Protein AF-A0A938AG89-F1 (afdb_monomer)

Structure (mmCIF, N/CA/C/O backbone):
data_AF-A0A938AG89-F1
#
_entry.id   AF-A0A938AG89-F1
#
loop_
_atom_site.group_PDB
_atom_site.id
_atom_site.type_symbol
_atom_site.label_atom_id
_atom_site.label_alt_id
_atom_site.label_comp_id
_atom_site.label_asym_id
_atom_site.label_entity_id
_atom_site.label_seq_id
_atom_site.pdbx_PDB_ins_code
_atom_site.Cartn_x
_atom_site.Cartn_y
_atom_site.Cartn_z
_atom_site.occupancy
_atom_site.B_iso_or_equiv
_atom_site.auth_seq_id
_atom_site.auth_comp_id
_atom_site.auth_asym_id
_atom_site.auth_atom_id
_atom_site.pdbx_PDB_model_num
ATOM 1 N N . MET A 1 1 ? -30.708 -5.423 30.128 1.00 74.50 1 MET A N 1
ATOM 2 C CA . MET A 1 1 ? -29.293 -5.026 30.127 1.00 74.50 1 MET A CA 1
ATOM 3 C C . MET A 1 1 ? -29.158 -3.795 30.991 1.00 74.50 1 MET A C 1
ATOM 5 O O . MET A 1 1 ? -29.985 -2.899 30.859 1.00 74.50 1 MET A O 1
ATOM 9 N N . ASP A 1 2 ? -28.184 -3.809 31.889 1.00 85.06 2 ASP A N 1
ATOM 10 C CA . ASP A 1 2 ? -27.826 -2.680 32.756 1.00 85.06 2 ASP A CA 1
ATOM 11 C C . ASP A 1 2 ? -26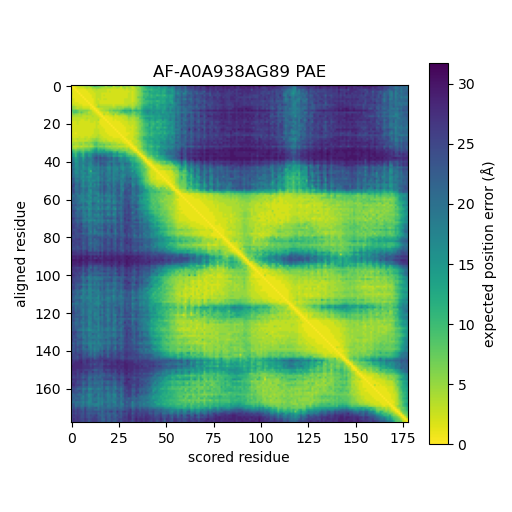.798 -1.754 32.064 1.00 85.06 2 ASP A C 1
ATOM 13 O O . ASP A 1 2 ? -26.109 -2.177 31.134 1.00 85.06 2 ASP A O 1
ATOM 17 N N . CYS A 1 3 ? -26.659 -0.503 32.511 1.00 82.44 3 CYS A N 1
ATOM 18 C CA . CYS A 1 3 ? -25.687 0.460 31.991 1.00 82.44 3 CYS A CA 1
ATOM 19 C C . CYS A 1 3 ? -24.249 -0.065 32.087 1.00 82.44 3 CYS A C 1
ATOM 21 O O . CYS A 1 3 ? -23.488 0.070 31.126 1.00 82.44 3 CYS A O 1
ATOM 23 N N . VAL A 1 4 ? -23.889 -0.725 33.195 1.00 81.19 4 VAL A N 1
ATOM 24 C CA . VAL A 1 4 ? -22.559 -1.333 33.376 1.00 81.19 4 VAL A CA 1
ATOM 25 C C . VAL A 1 4 ? -22.332 -2.449 32.355 1.00 81.19 4 VAL A C 1
ATOM 27 O O . VAL A 1 4 ? -21.288 -2.512 31.706 1.00 81.19 4 VAL A O 1
ATOM 30 N N . GLU A 1 5 ? -23.335 -3.300 32.149 1.00 82.12 5 GLU A N 1
ATOM 31 C CA . GLU A 1 5 ? -23.297 -4.401 31.186 1.00 82.12 5 GLU A CA 1
ATOM 32 C C . GLU A 1 5 ? -23.221 -3.893 29.735 1.00 82.12 5 GLU A C 1
ATOM 34 O O . GLU A 1 5 ? -22.426 -4.400 28.938 1.00 82.12 5 GLU A O 1
ATOM 39 N N . ALA A 1 6 ? -23.981 -2.849 29.395 1.00 80.25 6 ALA A N 1
ATOM 40 C CA . ALA A 1 6 ? -23.963 -2.210 28.083 1.00 80.25 6 ALA A CA 1
ATOM 41 C C . ALA A 1 6 ? -22.592 -1.593 27.782 1.00 80.25 6 ALA A C 1
ATOM 43 O O . ALA A 1 6 ? -21.998 -1.853 26.733 1.00 80.25 6 ALA A O 1
ATOM 44 N N . GLN A 1 7 ? -22.044 -0.825 28.724 1.00 77.56 7 GLN A N 1
ATOM 45 C CA . GLN A 1 7 ? -20.723 -0.217 28.588 1.00 77.56 7 GLN A CA 1
ATOM 46 C C . GLN A 1 7 ? -19.632 -1.286 28.483 1.00 77.56 7 GLN A C 1
ATOM 48 O O . GLN A 1 7 ? -18.816 -1.247 27.560 1.00 77.56 7 GLN A O 1
ATOM 53 N N . HIS A 1 8 ? -19.655 -2.299 29.350 1.00 80.00 8 HIS A N 1
ATOM 54 C CA . HIS A 1 8 ? -18.704 -3.405 29.293 1.00 80.00 8 HIS A CA 1
ATOM 55 C C . HIS A 1 8 ? -18.785 -4.152 27.953 1.00 80.00 8 HIS A C 1
ATOM 57 O O . HIS A 1 8 ? -17.759 -4.500 27.375 1.00 80.00 8 HIS A O 1
ATOM 63 N N . THR A 1 9 ? -19.983 -4.324 27.393 1.00 82.31 9 THR A N 1
ATOM 64 C CA . THR A 1 9 ? -20.201 -4.963 26.085 1.00 82.31 9 THR A CA 1
ATOM 65 C C . THR A 1 9 ? -19.679 -4.120 24.916 1.00 82.31 9 THR A C 1
ATOM 67 O O . THR A 1 9 ? -19.093 -4.661 23.973 1.00 82.31 9 THR A O 1
ATOM 70 N N . LEU A 1 10 ? -19.821 -2.792 24.967 1.00 76.19 10 LEU A N 1
ATOM 71 C CA . LEU A 1 10 ? -19.231 -1.890 23.969 1.00 76.19 10 LEU A CA 1
ATOM 72 C C . LEU A 1 10 ? -17.701 -1.941 23.994 1.00 76.19 10 LEU A C 1
ATOM 74 O O . LEU A 1 10 ? -17.057 -1.913 22.939 1.00 76.19 10 LEU A O 1
ATOM 78 N N . LEU A 1 11 ? -17.133 -2.055 25.193 1.00 71.31 11 LEU A N 1
ATOM 79 C CA . LEU A 1 11 ? -15.694 -2.079 25.434 1.00 71.31 11 LEU A CA 1
ATOM 80 C C . LEU A 1 11 ? -15.069 -3.467 25.248 1.00 71.31 11 LEU A C 1
ATOM 82 O O . LEU A 1 11 ? -13.874 -3.570 24.956 1.00 71.31 11 LEU A O 1
ATOM 86 N N . ALA A 1 12 ? -15.862 -4.532 25.360 1.00 76.69 12 ALA A N 1
ATOM 87 C CA . ALA A 1 12 ? -15.388 -5.898 25.244 1.00 76.69 12 ALA A CA 1
ATOM 88 C C . ALA A 1 12 ? -14.807 -6.162 23.841 1.00 76.69 12 ALA A C 1
ATOM 90 O O . ALA A 1 12 ? -15.445 -5.866 22.820 1.00 76.69 12 ALA A O 1
ATOM 91 N N . PRO A 1 13 ? -13.601 -6.753 23.748 1.00 54.69 13 PRO A N 1
ATOM 92 C CA . PRO A 1 13 ? -12.940 -7.000 22.470 1.00 54.69 13 PRO A CA 1
ATOM 93 C C . PRO A 1 13 ? -13.661 -8.048 21.608 1.00 54.69 13 PRO A C 1
ATOM 95 O O . PRO A 1 13 ? -13.532 -7.998 20.386 1.00 54.69 13 PRO A O 1
ATOM 98 N N . LEU A 1 14 ? -14.434 -8.948 22.227 1.00 69.25 14 LEU A N 1
ATOM 99 C CA . LEU A 1 14 ? -15.073 -10.105 21.585 1.00 69.25 14 LEU A CA 1
ATOM 100 C C . LEU A 1 14 ? -16.610 -10.099 21.671 1.00 69.25 14 LEU A C 1
ATOM 102 O O . LEU A 1 14 ? -17.233 -11.141 21.486 1.00 69.25 14 LEU A O 1
ATOM 106 N N . ALA A 1 15 ? -17.243 -8.953 21.934 1.00 71.81 15 ALA A N 1
ATOM 107 C CA . ALA A 1 15 ? -18.702 -8.882 21.892 1.00 71.81 15 ALA A CA 1
ATOM 108 C C . ALA A 1 15 ? -19.230 -9.156 20.471 1.00 71.81 15 ALA A C 1
ATOM 110 O O . ALA A 1 15 ? -18.690 -8.634 19.487 1.00 71.81 15 ALA A O 1
ATOM 111 N N . SER A 1 16 ? -20.294 -9.961 20.373 1.00 78.19 16 SER A N 1
ATOM 112 C CA . SER A 1 16 ? -21.011 -10.191 19.116 1.00 78.19 16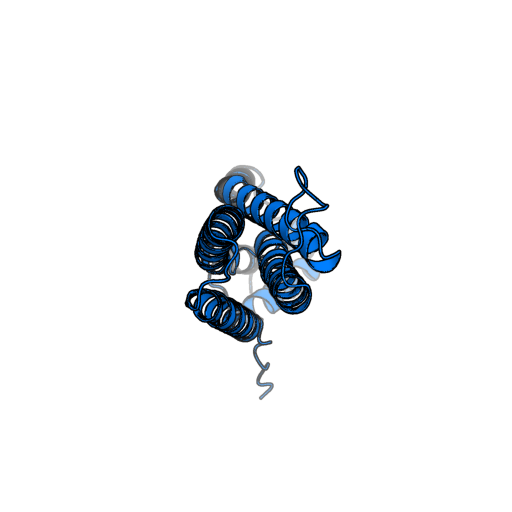 SER A CA 1
ATOM 113 C C . SER A 1 16 ? -21.560 -8.870 18.557 1.00 78.19 16 SER A C 1
ATOM 115 O O . SER A 1 16 ? -21.768 -7.903 19.297 1.00 78.19 16 SER A O 1
ATOM 117 N N . SER A 1 17 ? -21.771 -8.804 17.237 1.00 76.25 17 SER A N 1
ATOM 118 C CA . SER A 1 17 ? -22.341 -7.614 16.584 1.00 76.25 17 SER A CA 1
ATOM 119 C C . SER A 1 17 ? -23.665 -7.206 17.215 1.00 76.25 17 SER A C 1
ATOM 121 O O . SER A 1 17 ? -23.882 -6.027 17.473 1.00 76.25 17 SER A O 1
ATOM 123 N N . ASP A 1 18 ? -24.496 -8.193 17.522 1.00 80.44 18 ASP A N 1
ATOM 124 C CA . ASP A 1 18 ? -25.870 -7.988 17.965 1.00 80.44 18 ASP A CA 1
ATOM 125 C C . ASP A 1 18 ? -25.884 -7.447 19.397 1.00 80.44 18 ASP A C 1
ATOM 127 O O . ASP A 1 18 ? -26.567 -6.466 19.687 1.00 80.44 18 ASP A O 1
ATOM 131 N N . ASN A 1 19 ? -24.993 -7.963 20.252 1.00 78.81 19 ASN A N 1
ATOM 132 C CA . ASN A 1 19 ? -24.801 -7.444 21.605 1.00 78.81 19 ASN A CA 1
ATOM 133 C C . ASN A 1 19 ? -24.248 -6.013 21.587 1.00 78.81 19 ASN A C 1
ATOM 135 O O . ASN A 1 19 ? -24.597 -5.205 22.442 1.00 78.81 19 ASN A O 1
ATOM 139 N N . ARG A 1 20 ? -23.418 -5.658 20.597 1.00 80.19 20 ARG A N 1
ATOM 140 C CA . ARG A 1 20 ? -22.926 -4.281 20.434 1.00 80.19 20 ARG A CA 1
ATOM 141 C C . ARG A 1 20 ? -23.996 -3.314 19.948 1.00 80.19 20 ARG A C 1
ATOM 143 O O . ARG A 1 20 ? -23.986 -2.164 20.379 1.00 80.19 20 ARG A O 1
ATOM 150 N N . VAL A 1 21 ? -24.879 -3.746 19.051 1.00 81.62 21 VAL A N 1
ATOM 151 C CA . VAL A 1 21 ? -26.004 -2.924 18.581 1.00 81.62 21 VAL A CA 1
ATOM 152 C C . VAL A 1 21 ? -26.967 -2.671 19.734 1.00 81.62 21 VAL A C 1
ATOM 154 O O . VAL A 1 21 ? -27.227 -1.510 20.040 1.00 81.62 21 VAL A O 1
ATOM 157 N N . ALA A 1 22 ? -27.366 -3.726 20.449 1.00 82.69 22 ALA A N 1
ATOM 158 C CA . ALA A 1 22 ? -28.211 -3.610 21.634 1.00 82.69 22 ALA A CA 1
ATOM 159 C C . ALA A 1 22 ? -27.575 -2.695 22.696 1.00 82.69 22 ALA A C 1
ATOM 161 O O . ALA A 1 22 ? -28.241 -1.820 23.249 1.00 82.69 22 ALA A O 1
ATOM 162 N N . ALA A 1 23 ? -26.265 -2.834 22.941 1.00 82.81 23 ALA A N 1
ATOM 163 C CA . ALA A 1 23 ? -25.530 -1.986 23.877 1.00 82.81 23 ALA A CA 1
ATOM 164 C C . ALA A 1 23 ? -25.487 -0.508 23.465 1.00 82.81 23 ALA A C 1
ATOM 166 O O . ALA A 1 23 ? -25.651 0.363 24.319 1.00 82.81 23 ALA A O 1
ATOM 167 N N . ARG A 1 24 ? -25.320 -0.203 22.170 1.00 80.94 24 ARG A N 1
ATOM 168 C CA . ARG A 1 24 ? -25.391 1.180 21.666 1.00 80.94 24 ARG A CA 1
ATOM 169 C C . ARG A 1 24 ? -26.785 1.765 21.828 1.00 80.94 24 ARG A C 1
ATOM 171 O O . ARG A 1 24 ? -26.913 2.894 22.285 1.00 80.94 24 ARG A O 1
ATOM 178 N N . GLU A 1 25 ? -27.803 1.005 21.451 1.00 85.31 25 GLU A N 1
ATOM 179 C CA . GLU A 1 25 ? -29.197 1.434 21.514 1.00 85.31 25 GLU A CA 1
ATOM 180 C C . GLU A 1 25 ? -29.615 1.751 22.952 1.00 85.31 25 GLU A C 1
ATOM 182 O O . GLU A 1 25 ? -30.151 2.822 23.233 1.00 85.31 25 GLU A O 1
ATOM 187 N N . HIS A 1 26 ? -29.249 0.882 23.894 1.00 83.94 26 HIS A N 1
ATOM 188 C CA . HIS A 1 26 ? -29.504 1.110 25.309 1.00 83.94 26 HIS A CA 1
ATOM 189 C C . HIS A 1 26 ? -28.812 2.373 25.836 1.00 83.94 26 HIS A C 1
ATOM 191 O O . HIS A 1 26 ? -29.476 3.205 26.444 1.00 83.94 26 HIS A O 1
ATOM 197 N N . VAL A 1 27 ? -27.516 2.563 25.555 1.00 81.44 27 VAL A N 1
ATOM 198 C CA . VAL A 1 27 ? -26.767 3.756 25.995 1.00 81.44 27 VAL A CA 1
ATOM 199 C C . VAL A 1 27 ? -27.354 5.051 25.422 1.00 81.44 27 VAL A C 1
ATOM 201 O O . VAL A 1 27 ? -27.358 6.066 26.110 1.00 81.44 27 VAL A O 1
ATOM 204 N N . LEU A 1 28 ? -27.876 5.026 24.193 1.00 79.12 28 LEU A N 1
ATOM 205 C CA . LEU A 1 28 ? -28.515 6.190 23.566 1.00 79.12 28 LEU A CA 1
ATOM 206 C C . LEU A 1 28 ? -29.920 6.473 24.120 1.00 79.12 28 LEU A C 1
ATOM 208 O O . LEU A 1 28 ? -30.341 7.626 24.158 1.00 79.12 28 LEU A O 1
ATOM 212 N N . SER A 1 29 ? -30.640 5.431 24.537 1.00 80.25 29 SER A N 1
ATOM 213 C CA . SER A 1 29 ? -32.010 5.526 25.061 1.00 80.25 29 SER A CA 1
ATOM 214 C C . SER A 1 29 ? -32.093 5.797 26.570 1.00 80.25 29 SER A C 1
ATOM 216 O O . SER A 1 29 ? -33.098 6.323 27.047 1.00 80.25 29 SER A O 1
ATOM 218 N N . CYS A 1 30 ? -31.059 5.440 27.336 1.00 81.69 30 CYS A N 1
ATOM 219 C CA . CYS A 1 30 ? -31.080 5.477 28.793 1.00 81.69 30 CYS A CA 1
ATOM 220 C C . CYS A 1 30 ? -30.372 6.726 29.334 1.00 81.69 30 CYS A C 1
ATOM 222 O O . CYS A 1 30 ? -29.144 6.817 29.337 1.00 81.69 30 CYS A O 1
ATOM 224 N N . ALA A 1 31 ? -31.153 7.666 29.873 1.00 74.06 31 ALA A N 1
ATOM 225 C CA . ALA A 1 31 ? -30.646 8.908 30.461 1.00 74.06 31 ALA A CA 1
ATOM 226 C C . ALA A 1 31 ? -29.745 8.695 31.694 1.00 74.06 31 ALA A C 1
ATOM 228 O O . ALA A 1 31 ? -28.950 9.567 32.023 1.00 74.06 31 ALA A O 1
ATOM 229 N N . LEU A 1 32 ? -29.846 7.542 32.365 1.00 76.56 32 LEU A N 1
ATOM 230 C CA . LEU A 1 32 ? -29.040 7.216 33.546 1.00 76.56 32 LEU A CA 1
ATOM 231 C C . LEU A 1 32 ? -27.646 6.685 33.189 1.00 76.56 32 LEU A C 1
ATOM 233 O O . LEU A 1 32 ? -26.718 6.817 33.987 1.00 76.56 32 LEU A O 1
ATOM 237 N N . CYS A 1 33 ? -27.468 6.131 31.985 1.00 71.88 33 CYS A N 1
ATOM 238 C CA . CYS A 1 33 ? -26.174 5.603 31.551 1.00 71.88 33 CYS A CA 1
ATOM 239 C C . CYS A 1 33 ? -25.138 6.706 31.285 1.00 71.88 33 CYS A C 1
ATOM 241 O O . CYS A 1 33 ? -23.943 6.415 31.259 1.00 71.88 33 CYS A O 1
ATOM 243 N N . SER A 1 34 ? -25.573 7.956 31.082 1.00 62.25 34 SER A N 1
ATOM 244 C CA . SER A 1 34 ? -24.681 9.118 31.003 1.00 62.25 34 SER A CA 1
ATOM 245 C C . SER A 1 34 ? -24.298 9.659 32.384 1.00 62.25 34 SER A C 1
ATOM 247 O O . SER A 1 34 ? -23.256 10.290 32.511 1.00 62.25 34 SER A O 1
ATOM 249 N N . THR A 1 35 ? -25.105 9.397 33.419 1.00 59.41 35 THR A N 1
ATOM 250 C CA . THR A 1 35 ? -24.861 9.852 34.798 1.00 59.41 35 THR A CA 1
ATOM 251 C C . THR A 1 35 ? -24.149 8.820 35.668 1.00 59.41 35 THR A C 1
ATOM 253 O O . THR A 1 35 ? -23.514 9.205 36.640 1.00 59.41 35 THR A O 1
ATOM 256 N N . SER A 1 36 ? -24.197 7.527 35.321 1.00 56.72 36 SER A N 1
ATOM 257 C CA . SER A 1 36 ? -23.458 6.455 36.014 1.00 56.72 36 SER A CA 1
ATOM 258 C C . SER A 1 36 ? -21.975 6.386 35.620 1.00 56.72 36 SER A C 1
ATOM 260 O O . SER A 1 36 ? -21.339 5.343 35.773 1.00 56.72 36 SER A O 1
ATOM 262 N N . LEU A 1 37 ? -21.432 7.461 35.042 1.00 54.00 37 LEU A N 1
ATOM 263 C CA . LEU A 1 37 ? -19.995 7.624 34.876 1.00 54.00 37 LEU A CA 1
ATOM 264 C C . LEU A 1 37 ? -19.400 7.758 36.283 1.00 54.00 37 LEU A C 1
ATOM 266 O O . LEU A 1 37 ? -19.312 8.860 36.806 1.00 54.00 37 LEU A O 1
ATOM 270 N N . ASP A 1 38 ? -19.002 6.649 36.904 1.00 52.75 38 ASP A N 1
ATOM 271 C CA . ASP A 1 38 ? -17.968 6.697 37.938 1.00 52.75 38 ASP A CA 1
ATOM 272 C C . ASP A 1 38 ? -16.693 7.197 37.243 1.00 52.75 38 ASP A C 1
ATOM 274 O O . ASP A 1 38 ? -16.048 6.477 36.473 1.00 52.75 38 ASP A O 1
ATOM 278 N N . VAL A 1 39 ? -16.431 8.496 37.410 1.00 49.91 39 VAL A N 1
ATOM 279 C CA . VAL A 1 39 ? -15.553 9.298 36.544 1.00 49.91 39 VAL A CA 1
ATOM 280 C C . VAL A 1 39 ? -14.063 8.967 36.704 1.00 49.91 39 VAL A C 1
ATOM 282 O O . VAL A 1 39 ? -13.321 9.185 35.755 1.00 49.91 39 VAL A O 1
ATOM 285 N N . ASP A 1 40 ? -13.593 8.393 37.813 1.00 51.31 40 ASP A N 1
ATOM 286 C CA . ASP A 1 40 ? -12.152 8.479 38.118 1.00 51.31 40 ASP A CA 1
ATOM 287 C C . ASP A 1 40 ? -11.272 7.309 37.625 1.00 51.31 40 ASP A C 1
ATOM 289 O O . ASP A 1 40 ? -10.263 7.547 36.972 1.00 51.31 40 ASP A O 1
ATOM 293 N N . GLU A 1 41 ? -11.620 6.034 37.836 1.00 53.91 41 GLU A N 1
ATOM 294 C CA . GLU A 1 41 ? -10.680 4.931 37.505 1.00 53.91 41 GLU 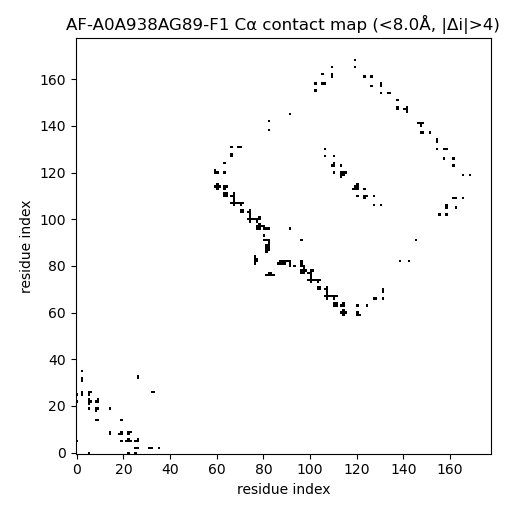A CA 1
ATOM 295 C C . GLU A 1 41 ? -10.901 4.295 36.120 1.00 53.91 41 GLU A C 1
ATOM 297 O O . GLU A 1 41 ? -9.974 3.783 35.472 1.00 53.91 41 GLU A O 1
ATOM 302 N N . ASN A 1 42 ? -12.136 4.325 35.616 1.00 55.12 42 ASN A N 1
ATOM 303 C CA . ASN A 1 42 ? -12.485 3.642 34.371 1.00 55.12 42 ASN A CA 1
ATOM 304 C C . ASN A 1 42 ? -12.213 4.491 33.124 1.00 55.12 42 ASN A C 1
ATOM 306 O O . ASN A 1 42 ? -11.878 3.928 32.083 1.00 55.12 42 ASN A O 1
ATOM 310 N N . GLN A 1 43 ? -12.298 5.825 33.199 1.00 54.56 43 GLN A N 1
ATOM 311 C CA . GLN A 1 43 ? -11.973 6.685 32.055 1.00 54.56 43 GLN A CA 1
ATOM 312 C C . GLN A 1 43 ? -10.470 6.750 31.787 1.00 54.56 43 GLN A C 1
ATOM 314 O O . GLN A 1 43 ? -10.069 6.618 30.632 1.00 54.56 43 GLN A O 1
ATOM 319 N N . GLU A 1 44 ? -9.631 6.885 32.815 1.00 54.00 44 GLU A N 1
ATOM 320 C CA . GLU A 1 44 ? -8.177 6.946 32.629 1.00 54.00 44 GLU A CA 1
ATOM 321 C C . GLU A 1 44 ? -7.632 5.612 32.098 1.00 54.00 44 GLU A C 1
ATOM 323 O O . GLU A 1 44 ? -6.898 5.572 31.107 1.00 54.00 44 GLU A O 1
ATOM 328 N N . SER A 1 45 ? -8.084 4.489 32.664 1.00 59.62 45 SER A N 1
ATOM 329 C CA . SER A 1 45 ? -7.717 3.160 32.166 1.00 59.62 45 SER A CA 1
ATOM 330 C C . SER A 1 45 ? -8.253 2.886 30.753 1.00 59.62 45 SER A C 1
ATOM 332 O O . SER A 1 45 ? -7.576 2.228 29.954 1.00 59.62 45 SER A O 1
ATOM 334 N N . LEU A 1 46 ? -9.424 3.422 30.393 1.00 58.97 46 LEU A N 1
ATOM 335 C CA . LEU A 1 46 ? -9.973 3.361 29.039 1.00 58.97 46 LEU A CA 1
ATOM 336 C C . LEU A 1 46 ? -9.155 4.200 28.051 1.00 58.97 46 LEU A C 1
ATOM 338 O O . LEU A 1 46 ? -8.806 3.697 26.981 1.00 58.97 46 LEU A O 1
ATOM 342 N N . ILE A 1 47 ? -8.829 5.444 28.400 1.00 65.88 47 ILE A N 1
ATOM 343 C CA . ILE A 1 47 ? -8.021 6.351 27.579 1.00 65.88 47 ILE A CA 1
ATOM 344 C C . ILE A 1 47 ? -6.639 5.744 27.361 1.00 65.88 47 ILE A C 1
ATOM 346 O O . ILE A 1 47 ? -6.207 5.641 26.217 1.00 65.88 47 ILE A O 1
ATOM 350 N N . LEU A 1 48 ? -6.001 5.216 28.407 1.00 62.34 48 LEU A N 1
ATOM 351 C CA . LEU A 1 48 ? -4.711 4.537 28.304 1.00 62.34 48 LEU A CA 1
ATOM 352 C C . LEU A 1 48 ? -4.789 3.264 27.454 1.00 62.34 48 LEU A C 1
ATOM 354 O O . LEU A 1 48 ? -3.875 2.988 26.678 1.00 62.34 48 LEU A O 1
ATOM 358 N N . ARG A 1 49 ? -5.874 2.482 27.538 1.00 62.09 49 ARG A N 1
ATOM 359 C CA . ARG A 1 49 ? -6.080 1.304 26.671 1.00 62.09 49 ARG A CA 1
ATOM 360 C C . ARG A 1 49 ? -6.322 1.701 25.218 1.00 62.09 49 ARG A C 1
ATOM 362 O O . ARG A 1 49 ? -5.813 1.021 24.328 1.00 62.09 49 ARG A O 1
ATOM 369 N N . LEU A 1 50 ? -7.063 2.779 24.964 1.00 60.50 50 LEU A N 1
ATOM 370 C CA . LEU A 1 50 ? -7.312 3.321 23.627 1.00 60.50 50 LEU A CA 1
ATOM 371 C C . LEU A 1 50 ? -6.045 3.944 23.028 1.00 60.50 50 LEU A C 1
ATOM 373 O O . LEU A 1 50 ? -5.729 3.6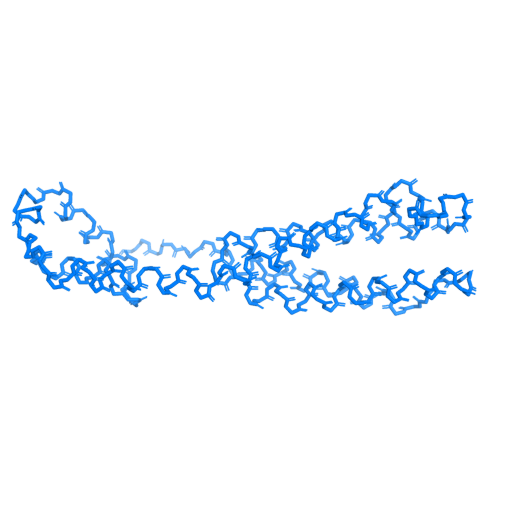41 21.878 1.00 60.50 50 LEU A O 1
ATOM 377 N N . GLN A 1 51 ? -5.284 4.721 23.801 1.00 59.97 51 GLN A N 1
ATOM 378 C CA . GLN A 1 51 ? -3.973 5.255 23.424 1.00 59.97 51 GLN A CA 1
ATOM 379 C C . GLN A 1 51 ? -3.001 4.122 23.136 1.00 59.97 51 GLN A C 1
ATOM 381 O O . GLN A 1 51 ? -2.518 4.022 22.020 1.00 59.97 51 GLN A O 1
ATOM 386 N N . ARG A 1 52 ? -2.821 3.163 24.050 1.00 61.44 52 ARG A N 1
ATOM 387 C CA . ARG A 1 52 ? -1.914 2.022 23.839 1.00 61.44 52 ARG A CA 1
ATOM 388 C C . ARG A 1 52 ? -2.336 1.159 22.645 1.00 61.44 52 ARG A C 1
ATOM 390 O O . ARG A 1 52 ? -1.484 0.661 21.910 1.00 61.44 52 ARG A O 1
ATOM 397 N N . ARG A 1 53 ? -3.647 1.028 22.383 1.00 63.12 53 ARG A N 1
ATOM 398 C CA . ARG A 1 53 ? -4.147 0.436 21.133 1.00 63.12 53 ARG A CA 1
ATOM 399 C C . ARG A 1 53 ? -3.669 1.240 19.933 1.00 63.12 53 ARG A C 1
ATOM 401 O O . ARG A 1 53 ? -3.274 0.625 18.945 1.00 63.12 53 ARG A O 1
ATOM 408 N N . THR A 1 54 ? -3.832 2.558 19.958 1.00 59.72 54 THR A N 1
ATOM 409 C CA . THR A 1 54 ? -3.597 3.494 18.844 1.00 59.72 54 THR A CA 1
ATOM 410 C C . THR A 1 54 ? -2.111 3.659 18.545 1.00 59.72 54 THR A C 1
ATOM 412 O O . THR A 1 54 ? -1.710 3.481 17.395 1.00 59.72 54 THR A O 1
ATOM 415 N N . ASP A 1 55 ? -1.299 3.835 19.580 1.00 59.84 55 ASP A N 1
ATOM 416 C CA . ASP A 1 55 ? 0.148 4.026 19.515 1.00 59.84 55 ASP A CA 1
ATOM 417 C C . ASP A 1 55 ? 0.868 2.768 19.031 1.00 59.84 55 ASP A C 1
ATOM 419 O O . ASP A 1 55 ? 1.743 2.849 18.171 1.00 59.84 55 ASP A O 1
ATOM 423 N N . GLY A 1 56 ? 0.425 1.582 19.471 1.00 64.38 56 GLY A N 1
ATOM 424 C CA . GLY A 1 56 ? 1.013 0.301 19.057 1.00 64.38 56 GLY A CA 1
ATOM 425 C C . GLY A 1 56 ? 0.887 -0.011 17.560 1.00 64.38 56 GLY A C 1
ATOM 426 O O . GLY A 1 56 ? 1.403 -1.023 17.095 1.00 64.38 56 GLY A O 1
ATOM 427 N N . GLN A 1 57 ? 0.185 0.823 16.791 1.00 71.69 57 GLN A N 1
ATOM 428 C CA . GLN A 1 57 ? -0.032 0.623 15.360 1.00 71.69 57 GLN A CA 1
ATOM 429 C C . GLN A 1 57 ? 0.276 1.842 14.506 1.00 71.69 57 GLN A C 1
ATOM 431 O O . GLN A 1 57 ? 0.157 1.761 13.283 1.00 71.69 57 GLN A O 1
ATOM 436 N N . LEU A 1 58 ? 0.673 2.957 15.119 1.00 80.69 58 LEU A N 1
ATOM 437 C CA . LEU A 1 58 ? 1.059 4.150 14.381 1.00 80.69 58 LEU A CA 1
ATOM 438 C C . LEU A 1 58 ? 2.221 3.833 13.434 1.00 80.69 58 LEU A C 1
ATOM 440 O O . LEU A 1 58 ? 2.150 4.164 12.255 1.00 80.69 58 LEU A O 1
ATOM 444 N N . LEU A 1 59 ? 3.227 3.103 13.930 1.00 83.19 59 LEU A N 1
ATOM 445 C CA . LEU A 1 59 ? 4.367 2.650 13.133 1.00 83.19 59 LEU A CA 1
ATOM 446 C C . LEU A 1 59 ? 3.926 1.774 11.961 1.00 83.19 59 LEU A C 1
ATOM 448 O O . LEU A 1 59 ? 4.269 2.072 10.827 1.00 83.19 59 LEU A O 1
ATOM 452 N N . LEU A 1 60 ? 3.100 0.754 12.208 1.00 82.69 60 LEU A N 1
ATOM 453 C CA . LEU A 1 60 ? 2.599 -0.134 11.155 1.00 82.69 60 LEU A CA 1
ATOM 454 C C . LEU A 1 60 ? 1.843 0.638 10.064 1.00 82.69 60 LEU A C 1
ATOM 456 O O . LEU A 1 60 ? 2.050 0.409 8.874 1.00 82.69 60 LEU A O 1
ATOM 460 N N . ARG A 1 61 ? 0.982 1.576 10.466 1.00 84.56 61 ARG A N 1
ATOM 461 C CA . ARG A 1 61 ? 0.233 2.436 9.543 1.00 84.56 61 ARG A CA 1
ATOM 462 C C . ARG A 1 61 ? 1.154 3.354 8.754 1.00 84.56 61 ARG A C 1
ATOM 464 O O . ARG A 1 61 ? 0.989 3.468 7.544 1.00 84.56 61 ARG A O 1
ATOM 471 N N . ALA A 1 62 ? 2.126 3.970 9.420 1.00 86.25 62 ALA A N 1
ATOM 472 C CA . ALA A 1 62 ? 3.125 4.808 8.775 1.00 86.25 62 ALA A CA 1
ATOM 473 C C . ALA A 1 62 ? 3.941 4.002 7.755 1.00 86.25 62 ALA A C 1
ATOM 475 O O . ALA A 1 62 ? 4.090 4.441 6.620 1.00 86.25 62 ALA A O 1
ATOM 476 N N . THR A 1 63 ? 4.385 2.792 8.104 1.00 86.75 63 THR A N 1
ATOM 477 C CA . THR A 1 63 ? 5.108 1.896 7.191 1.00 86.75 63 THR A CA 1
ATOM 478 C C . THR A 1 63 ? 4.266 1.517 5.976 1.00 86.75 63 THR A C 1
ATOM 480 O O . THR A 1 63 ? 4.762 1.577 4.856 1.00 86.75 63 THR A O 1
ATOM 483 N N . LEU A 1 64 ? 2.988 1.176 6.159 1.00 86.44 64 LEU A N 1
ATOM 484 C CA . LEU A 1 64 ? 2.086 0.871 5.044 1.00 86.44 64 LEU A CA 1
ATOM 485 C C . LEU A 1 64 ? 1.845 2.081 4.139 1.00 86.44 64 LEU A C 1
ATOM 4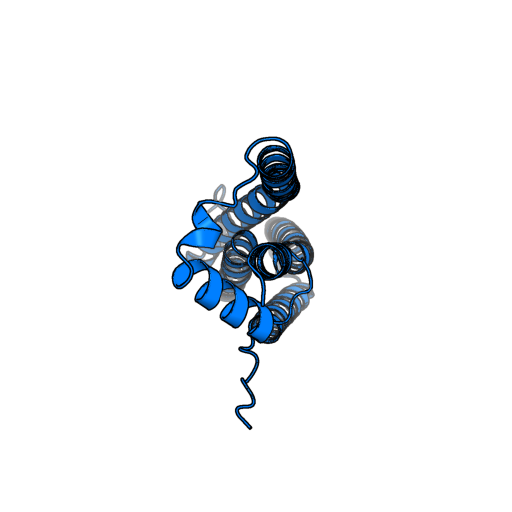87 O O . LEU A 1 64 ? 1.828 1.932 2.922 1.00 86.44 64 LEU A O 1
ATOM 491 N N . MET A 1 65 ? 1.705 3.279 4.709 1.00 86.69 65 MET A N 1
ATOM 492 C CA . MET A 1 65 ? 1.573 4.508 3.921 1.00 86.69 65 MET A CA 1
ATOM 493 C C . MET A 1 65 ? 2.853 4.823 3.144 1.00 86.69 65 MET A C 1
ATOM 495 O O . MET A 1 65 ? 2.778 5.190 1.976 1.00 86.69 65 MET A O 1
ATOM 499 N N . LEU A 1 66 ? 4.027 4.622 3.748 1.00 89.44 66 LEU A N 1
ATOM 500 C CA . LEU A 1 66 ? 5.310 4.756 3.056 1.00 89.44 66 LEU A CA 1
ATOM 501 C C . LEU A 1 66 ? 5.444 3.739 1.916 1.00 89.44 66 LEU A C 1
ATOM 503 O O . LEU A 1 66 ? 5.865 4.107 0.822 1.00 89.44 66 LEU A O 1
ATOM 507 N N . LEU A 1 67 ? 5.030 2.488 2.136 1.00 87.31 67 LEU A N 1
ATOM 508 C CA . LEU A 1 67 ? 4.984 1.468 1.085 1.00 87.31 67 LEU A CA 1
ATOM 509 C C . LEU A 1 67 ? 4.023 1.854 -0.037 1.00 87.31 67 LEU A C 1
ATOM 511 O O . LEU A 1 67 ? 4.366 1.702 -1.206 1.00 87.31 67 LEU A O 1
ATOM 515 N N . ALA A 1 68 ? 2.850 2.395 0.295 1.00 85.25 68 ALA A N 1
ATOM 516 C CA . ALA A 1 68 ? 1.907 2.878 -0.705 1.00 85.25 68 ALA A CA 1
ATOM 517 C C . ALA A 1 68 ? 2.532 3.980 -1.571 1.00 85.25 68 ALA A C 1
ATOM 519 O O . ALA A 1 68 ? 2.462 3.905 -2.795 1.00 85.25 68 ALA A O 1
ATOM 520 N N . VAL A 1 69 ? 3.209 4.954 -0.956 1.00 89.75 69 VAL A N 1
ATOM 521 C CA . VAL A 1 69 ? 3.928 6.018 -1.675 1.00 89.75 69 VAL A CA 1
ATOM 522 C C . VAL A 1 69 ? 5.036 5.447 -2.561 1.00 89.75 69 VAL A C 1
ATOM 524 O O . VAL A 1 69 ? 5.151 5.844 -3.719 1.00 89.75 69 VAL A O 1
ATOM 527 N N . ALA A 1 70 ? 5.822 4.493 -2.056 1.00 85.56 70 ALA A N 1
ATOM 528 C CA . ALA A 1 70 ? 6.879 3.847 -2.830 1.00 85.56 70 ALA A CA 1
ATOM 529 C C . ALA A 1 70 ? 6.315 3.131 -4.066 1.00 85.56 70 ALA A C 1
ATOM 531 O O . ALA A 1 70 ? 6.806 3.328 -5.176 1.00 85.56 70 ALA A O 1
ATOM 532 N N . HIS A 1 71 ? 5.234 2.370 -3.897 1.00 85.44 71 HIS A N 1
ATOM 533 C CA . HIS A 1 71 ? 4.566 1.693 -5.001 1.00 85.44 71 HIS A CA 1
ATOM 534 C C . HIS A 1 71 ? 3.937 2.664 -6.009 1.00 85.44 71 HIS A C 1
ATOM 536 O O . HIS A 1 71 ? 4.033 2.423 -7.207 1.00 85.44 71 HIS A O 1
ATOM 542 N N . VAL A 1 72 ? 3.341 3.780 -5.571 1.00 85.81 72 VAL A N 1
ATOM 543 C CA . VAL A 1 72 ? 2.848 4.819 -6.497 1.00 85.81 72 VAL A CA 1
ATOM 544 C C . VAL A 1 72 ? 4.001 5.428 -7.287 1.00 85.81 72 VAL A C 1
ATOM 546 O O . VAL A 1 72 ? 3.893 5.578 -8.499 1.00 85.81 72 VAL A O 1
ATOM 549 N N . SER A 1 73 ? 5.115 5.743 -6.627 1.00 84.94 73 SER A N 1
ATOM 550 C CA . SER A 1 73 ? 6.297 6.297 -7.291 1.00 84.94 73 SER A CA 1
ATOM 551 C C . SER A 1 73 ? 6.827 5.363 -8.383 1.00 84.94 73 SER A C 1
ATOM 553 O O . SER A 1 73 ? 7.080 5.814 -9.499 1.00 84.94 73 SER A O 1
ATOM 555 N N . LEU A 1 74 ? 6.914 4.058 -8.095 1.00 78.88 74 LEU A N 1
ATOM 556 C CA . LEU A 1 74 ? 7.287 3.038 -9.081 1.00 78.88 74 LEU A CA 1
ATOM 557 C C . LEU A 1 74 ? 6.244 2.912 -10.198 1.00 78.88 74 LEU A C 1
ATOM 559 O O . LEU A 1 74 ? 6.594 2.805 -11.369 1.00 78.88 74 LEU A O 1
ATOM 563 N N . SER A 1 75 ? 4.962 2.967 -9.838 1.00 82.06 75 SER A N 1
ATOM 564 C CA . SER A 1 75 ? 3.851 2.861 -10.779 1.00 82.06 75 SER A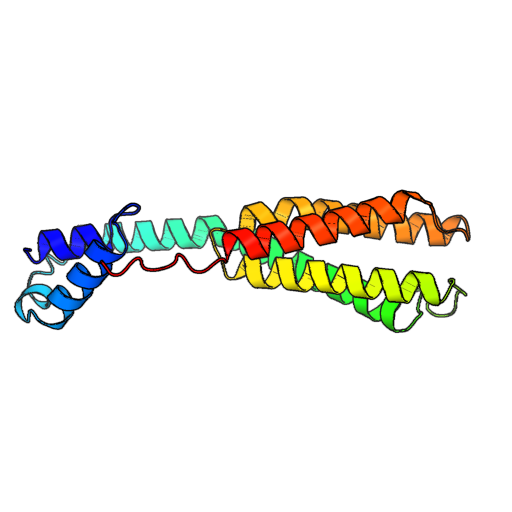 CA 1
ATOM 565 C C . SER A 1 75 ? 3.875 3.971 -11.825 1.00 82.06 75 SER A C 1
ATOM 567 O O . SER A 1 75 ? 3.782 3.691 -13.017 1.00 82.06 75 SER A O 1
ATOM 569 N N . VAL A 1 76 ? 4.038 5.224 -11.393 1.00 81.38 76 VAL A N 1
ATOM 570 C CA . VAL A 1 76 ? 3.941 6.396 -12.272 1.00 81.38 76 VAL A CA 1
ATOM 571 C C . VAL A 1 76 ? 5.003 6.366 -13.366 1.00 81.38 76 VAL A C 1
ATOM 573 O O . VAL A 1 76 ? 4.652 6.488 -14.535 1.00 81.38 76 VAL A O 1
ATOM 576 N N . GLN A 1 77 ? 6.276 6.168 -13.016 1.00 76.62 77 GLN A N 1
ATOM 577 C CA . GLN A 1 77 ? 7.351 6.116 -14.015 1.00 76.62 77 GLN A CA 1
ATOM 578 C C . GLN A 1 77 ? 7.091 5.016 -15.060 1.00 76.62 77 GLN A C 1
ATOM 580 O O . GLN A 1 77 ? 7.158 5.272 -16.260 1.00 76.62 77 GLN A O 1
ATOM 585 N N . TRP A 1 78 ? 6.669 3.826 -14.628 1.00 79.44 78 TRP A N 1
ATOM 586 C CA . TRP A 1 78 ? 6.459 2.689 -15.520 1.00 79.44 78 TRP A CA 1
ATOM 587 C C . TRP A 1 78 ? 5.193 2.812 -16.381 1.00 79.44 78 TRP A C 1
ATOM 589 O O . TRP A 1 78 ? 5.188 2.408 -17.544 1.00 79.44 78 TRP A O 1
ATOM 599 N N . LEU A 1 79 ? 4.132 3.437 -15.859 1.00 75.44 79 LEU A N 1
ATOM 600 C CA . LEU A 1 79 ? 2.942 3.795 -16.639 1.00 75.44 79 LEU A CA 1
ATOM 601 C C . LEU A 1 79 ? 3.243 4.854 -17.709 1.00 75.44 79 LEU A C 1
ATOM 603 O O . LEU A 1 79 ? 2.601 4.855 -18.756 1.00 75.44 79 LEU A O 1
ATOM 607 N N . LEU A 1 80 ? 4.222 5.728 -17.464 1.00 77.75 80 LEU A N 1
ATOM 608 C CA . LEU A 1 80 ? 4.709 6.716 -18.429 1.00 77.75 80 LEU A CA 1
ATOM 609 C C . LEU A 1 80 ? 5.750 6.142 -19.406 1.00 77.75 80 LEU A C 1
ATOM 611 O O . LEU A 1 80 ? 6.277 6.882 -20.233 1.00 77.75 80 LEU A O 1
ATOM 615 N N . GLY A 1 81 ? 6.049 4.840 -19.324 1.00 70.00 81 GLY A N 1
ATOM 616 C CA . GLY A 1 81 ? 7.053 4.181 -20.163 1.00 70.00 81 GLY A CA 1
ATOM 617 C C . GLY A 1 81 ? 8.497 4.548 -19.808 1.00 70.00 81 GLY A C 1
ATOM 618 O O . GLY A 1 81 ? 9.402 4.257 -20.581 1.00 70.00 81 GLY A O 1
ATOM 619 N N . MET A 1 82 ? 8.723 5.177 -18.653 1.00 73.69 82 MET A N 1
ATOM 620 C CA . MET A 1 82 ? 10.051 5.530 -18.157 1.00 73.69 82 MET A CA 1
ATOM 621 C C . MET A 1 82 ? 10.637 4.348 -17.386 1.00 73.69 82 MET A C 1
ATOM 623 O O . MET A 1 82 ? 9.970 3.778 -16.522 1.00 73.69 82 MET A O 1
ATOM 627 N N . ASN A 1 83 ? 11.903 4.018 -17.635 1.00 70.94 83 ASN A N 1
ATOM 628 C CA . ASN A 1 83 ? 12.589 2.957 -16.894 1.00 70.94 83 ASN A CA 1
ATOM 629 C C . ASN A 1 83 ? 12.842 3.356 -15.425 1.00 70.94 83 ASN A C 1
ATOM 631 O O . ASN A 1 83 ? 12.654 2.562 -14.502 1.00 70.94 83 ASN A O 1
ATOM 635 N N . SER A 1 84 ? 13.235 4.615 -15.201 1.00 73.12 84 SER A N 1
ATOM 636 C CA . SER A 1 84 ? 13.470 5.170 -13.866 1.00 73.12 84 SER A CA 1
ATOM 637 C C . SER A 1 84 ? 13.308 6.695 -13.817 1.00 73.12 84 SER A C 1
ATOM 639 O O . SER A 1 84 ? 13.337 7.366 -14.850 1.00 73.12 84 SER A O 1
ATOM 641 N N . TRP A 1 85 ? 13.213 7.264 -12.610 1.00 78.81 85 TRP A N 1
ATOM 642 C CA . TRP A 1 85 ? 13.218 8.719 -12.392 1.00 78.81 85 TRP A CA 1
ATOM 643 C C . TRP A 1 85 ? 14.538 9.413 -12.761 1.00 78.81 85 TRP A C 1
ATOM 645 O O . TRP A 1 85 ? 14.533 10.608 -13.046 1.00 78.81 85 TRP A O 1
ATOM 655 N N . TRP A 1 86 ? 15.664 8.697 -12.717 1.00 77.62 86 TRP A N 1
ATOM 656 C CA . TRP A 1 86 ? 17.008 9.251 -12.941 1.00 77.62 86 TRP A CA 1
ATOM 657 C C . TRP A 1 86 ? 17.540 9.013 -14.358 1.00 77.62 86 TRP A C 1
ATOM 659 O O . TRP A 1 86 ? 18.431 9.736 -14.793 1.00 77.62 86 TRP A O 1
ATOM 669 N N . ASP A 1 87 ? 16.989 8.037 -15.074 1.00 73.94 87 ASP A N 1
ATOM 670 C CA . ASP A 1 87 ? 17.274 7.768 -16.483 1.00 73.94 87 ASP A CA 1
ATOM 671 C C . ASP A 1 87 ? 15.962 7.439 -17.222 1.00 73.94 87 ASP A C 1
ATOM 673 O O . ASP A 1 87 ? 15.580 6.269 -17.351 1.00 73.94 87 ASP A O 1
ATOM 677 N N . PRO A 1 88 ? 15.213 8.477 -17.636 1.00 69.94 88 PRO A N 1
ATOM 678 C CA . PRO A 1 88 ? 13.884 8.318 -18.215 1.00 69.94 88 PRO A CA 1
ATOM 679 C C . PRO A 1 88 ? 13.900 7.983 -19.710 1.00 69.94 88 PRO A C 1
ATOM 681 O O . PRO A 1 88 ? 12.872 7.586 -20.247 1.00 69.94 88 PRO A O 1
ATOM 684 N N . THR A 1 89 ? 15.039 8.163 -20.384 1.00 69.38 89 THR A N 1
ATOM 685 C CA . THR A 1 89 ? 15.191 8.016 -21.843 1.00 69.38 89 THR A CA 1
ATOM 686 C C . THR A 1 89 ? 15.678 6.641 -22.280 1.00 69.38 89 THR A C 1
ATOM 688 O O . THR A 1 89 ? 15.753 6.377 -23.477 1.00 69.38 89 THR A O 1
ATOM 691 N N . ARG A 1 90 ? 16.052 5.774 -21.336 1.00 65.38 90 ARG A N 1
ATOM 692 C CA . ARG A 1 90 ? 16.507 4.421 -21.644 1.00 65.38 90 ARG A CA 1
ATOM 693 C C . ARG A 1 90 ? 15.334 3.576 -22.137 1.00 65.38 90 ARG A C 1
ATOM 695 O O . ARG A 1 90 ? 14.381 3.368 -21.387 1.00 65.38 90 ARG A O 1
ATOM 702 N N . ASP A 1 91 ? 15.431 3.100 -23.380 1.00 57.88 91 ASP A N 1
ATOM 703 C CA . ASP A 1 91 ? 14.439 2.231 -24.017 1.00 57.88 91 ASP A CA 1
ATOM 704 C C . ASP A 1 91 ? 14.256 0.953 -23.193 1.00 57.88 91 ASP A C 1
ATOM 706 O O . ASP A 1 91 ? 15.056 0.021 -23.235 1.00 57.88 91 ASP A O 1
ATOM 710 N N . ALA A 1 92 ? 13.174 0.916 -22.431 1.00 55.94 92 ALA A N 1
ATOM 711 C CA . ALA A 1 92 ? 12.655 -0.290 -21.821 1.00 55.94 92 ALA A CA 1
ATOM 712 C C . ALA A 1 92 ? 11.445 -0.736 -22.643 1.00 55.94 92 ALA A C 1
ATOM 714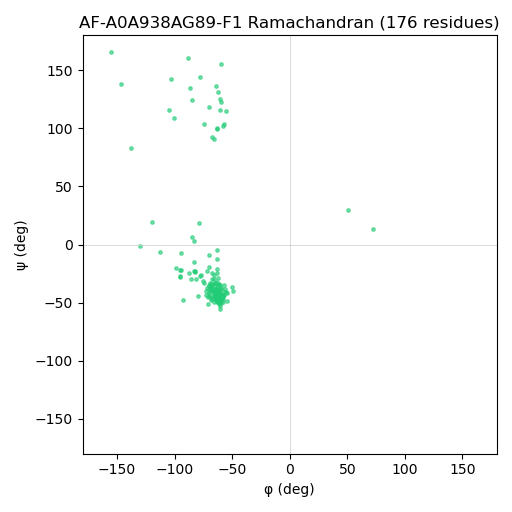 O O . ALA A 1 92 ? 10.677 0.088 -23.142 1.00 55.94 92 ALA A O 1
ATOM 715 N N . ALA A 1 93 ? 11.270 -2.045 -22.816 1.00 57.75 93 ALA A N 1
ATOM 716 C CA . ALA A 1 93 ? 10.161 -2.585 -23.589 1.00 57.75 93 ALA A CA 1
ATOM 717 C C . ALA A 1 93 ? 8.816 -2.091 -23.012 1.00 57.75 93 ALA A C 1
ATOM 719 O O . ALA A 1 93 ? 8.354 -2.571 -21.976 1.00 57.75 93 ALA A O 1
ATOM 720 N N . VAL A 1 94 ? 8.195 -1.122 -23.699 1.00 57.91 94 VAL A N 1
ATOM 721 C CA . VAL A 1 94 ? 7.053 -0.310 -23.227 1.00 57.91 94 VAL A CA 1
ATOM 722 C C . VAL A 1 94 ? 5.909 -1.163 -22.667 1.00 57.91 94 VAL A C 1
ATOM 724 O O . VAL A 1 94 ? 5.293 -0.807 -21.666 1.00 57.91 94 VAL A O 1
ATOM 727 N N . GLN A 1 95 ? 5.652 -2.328 -23.267 1.00 54.53 95 GLN A N 1
ATOM 728 C CA . GLN A 1 95 ? 4.574 -3.229 -22.846 1.00 54.53 95 GLN A CA 1
ATOM 729 C C . GLN A 1 95 ? 4.803 -3.871 -21.468 1.00 54.53 95 GLN A C 1
ATOM 731 O O . GLN A 1 95 ? 3.832 -4.153 -20.765 1.00 54.53 95 GLN A O 1
ATOM 736 N N . HIS A 1 96 ? 6.055 -4.091 -21.062 1.00 64.62 96 HIS A N 1
ATOM 737 C CA . HIS A 1 96 ? 6.369 -4.706 -19.771 1.00 64.62 96 HIS A CA 1
ATOM 738 C C . HIS A 1 96 ? 6.277 -3.687 -18.634 1.00 64.62 96 HIS A C 1
ATOM 740 O O . HIS A 1 96 ? 5.587 -3.944 -17.650 1.00 64.62 96 HIS A O 1
ATOM 746 N N . LEU A 1 97 ? 6.817 -2.480 -18.834 1.00 68.12 97 LEU A N 1
ATOM 747 C CA . LEU A 1 97 ? 6.740 -1.412 -17.838 1.00 68.12 97 LEU A CA 1
ATOM 748 C C . LEU A 1 97 ? 5.295 -1.026 -17.505 1.00 68.12 97 LEU A C 1
ATOM 750 O O . LEU A 1 97 ? 4.922 -0.976 -16.337 1.00 68.12 97 LEU A O 1
ATOM 754 N N . THR A 1 98 ? 4.431 -0.814 -18.502 1.00 70.25 98 THR A N 1
ATOM 755 C CA . THR A 1 98 ? 3.041 -0.417 -18.216 1.00 70.25 98 THR A CA 1
ATOM 756 C C . THR A 1 98 ? 2.310 -1.468 -17.372 1.00 70.25 98 THR A C 1
ATOM 758 O O . THR A 1 98 ? 1.570 -1.118 -16.451 1.00 70.25 98 THR A O 1
ATOM 761 N N . ARG A 1 99 ? 2.550 -2.760 -17.633 1.00 72.88 99 ARG A N 1
ATOM 762 C CA . ARG A 1 99 ? 1.990 -3.872 -16.851 1.00 72.88 99 ARG A CA 1
ATOM 763 C C . ARG A 1 99 ? 2.472 -3.841 -15.398 1.00 72.88 99 ARG A C 1
ATOM 765 O O . ARG A 1 99 ? 1.658 -3.945 -14.478 1.00 72.88 99 ARG A O 1
ATOM 772 N N . ASP A 1 100 ? 3.766 -3.637 -15.190 1.00 73.75 100 ASP A N 1
ATOM 773 C CA . ASP A 1 100 ? 4.369 -3.591 -13.856 1.00 73.75 100 ASP A CA 1
ATOM 774 C C . ASP A 1 100 ? 3.910 -2.351 -13.078 1.00 73.75 100 ASP A C 1
ATOM 776 O O . ASP A 1 100 ? 3.638 -2.415 -11.874 1.00 73.75 100 ASP A O 1
ATOM 780 N N . GLY A 1 101 ? 3.703 -1.241 -13.792 1.00 75.88 101 GLY A N 1
ATOM 781 C CA . GLY A 1 101 ? 3.127 -0.019 -13.254 1.00 75.88 101 GLY A CA 1
ATOM 782 C C . GLY A 1 101 ? 1.718 -0.228 -12.697 1.00 75.88 101 GLY A C 1
ATOM 783 O O . GLY A 1 101 ? 1.418 0.224 -11.589 1.00 75.88 101 GLY A O 1
ATOM 784 N N . VAL A 1 102 ? 0.861 -0.978 -13.397 1.00 81.56 102 VAL A N 1
ATOM 785 C CA . VAL A 1 102 ? -0.489 -1.316 -12.906 1.00 81.56 102 VAL A CA 1
ATOM 786 C C . VAL A 1 102 ? -0.426 -2.156 -11.627 1.00 81.56 102 VAL A C 1
ATOM 788 O O . VAL A 1 102 ? -1.194 -1.926 -10.693 1.00 81.56 102 VAL A O 1
ATOM 791 N N . ILE A 1 103 ? 0.500 -3.108 -11.537 1.00 80.31 103 ILE A N 1
ATOM 792 C CA . ILE A 1 103 ? 0.624 -3.982 -10.362 1.00 80.31 103 ILE A CA 1
ATOM 793 C C . ILE A 1 103 ? 1.133 -3.216 -9.150 1.00 80.31 103 ILE A C 1
ATOM 795 O O . ILE A 1 103 ? 0.607 -3.386 -8.047 1.00 80.31 103 ILE A O 1
ATOM 799 N N . ALA A 1 104 ? 2.116 -2.3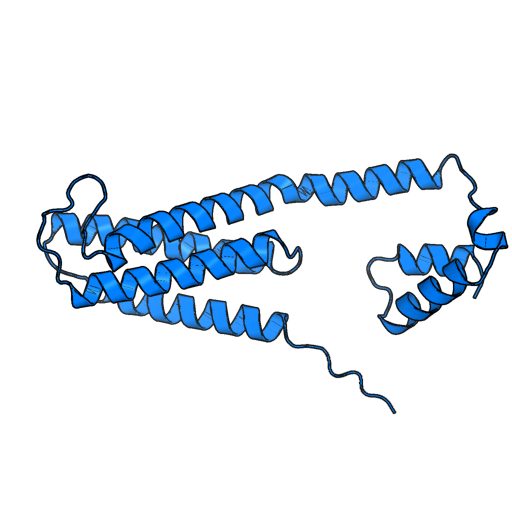39 -9.345 1.00 81.62 104 ALA A N 1
ATOM 800 C CA . ALA A 1 104 ? 2.557 -1.433 -8.298 1.00 81.62 104 ALA A CA 1
ATOM 801 C C . ALA A 1 104 ? 1.371 -0.606 -7.763 1.00 81.62 104 ALA A C 1
ATOM 803 O O . ALA A 1 104 ? 1.187 -0.516 -6.550 1.00 81.62 104 ALA A O 1
ATOM 804 N N . LEU A 1 105 ? 0.468 -0.132 -8.628 1.00 83.12 105 LEU A N 1
ATOM 805 C CA . LEU A 1 105 ? -0.744 0.568 -8.192 1.00 83.12 105 LEU A CA 1
ATOM 806 C C . LEU A 1 105 ? -1.682 -0.316 -7.348 1.00 83.12 105 LEU A C 1
ATOM 808 O O . LEU A 1 105 ? -2.210 0.144 -6.336 1.00 83.12 105 LEU A O 1
ATOM 812 N N . VAL A 1 106 ? -1.863 -1.592 -7.710 1.00 84.62 106 VAL A N 1
ATOM 813 C CA . VAL A 1 106 ? -2.668 -2.544 -6.919 1.00 84.62 106 VAL A CA 1
ATOM 814 C C . VAL A 1 106 ? -2.104 -2.696 -5.504 1.00 84.62 106 VAL A C 1
ATOM 816 O O . VAL A 1 106 ? -2.855 -2.610 -4.530 1.00 84.62 106 VAL A O 1
ATOM 819 N N . PHE A 1 107 ? -0.786 -2.863 -5.367 1.00 83.62 107 PHE A N 1
ATOM 820 C CA . PHE A 1 107 ? -0.142 -2.947 -4.053 1.00 83.62 107 PHE A CA 1
ATOM 821 C C . PHE A 1 107 ? -0.198 -1.626 -3.282 1.00 83.62 107 PHE A C 1
ATOM 823 O O . PHE A 1 107 ? -0.371 -1.650 -2.062 1.00 83.62 107 PHE A O 1
ATOM 830 N N . ALA A 1 108 ? -0.124 -0.483 -3.969 1.00 84.56 108 ALA A N 1
ATOM 831 C CA . ALA A 1 108 ? -0.300 0.822 -3.344 1.00 84.56 108 ALA A CA 1
ATOM 832 C C . ALA A 1 108 ? -1.697 0.980 -2.733 1.00 84.56 108 ALA A C 1
ATOM 834 O O . ALA A 1 108 ? -1.831 1.358 -1.568 1.00 84.56 108 ALA A O 1
ATOM 835 N N . VAL A 1 109 ? -2.740 0.640 -3.496 1.00 84.44 109 VAL A N 1
ATOM 836 C CA . VAL A 1 109 ? -4.131 0.687 -3.029 1.00 84.44 109 VAL A CA 1
ATOM 837 C C . VAL A 1 109 ? -4.338 -0.287 -1.871 1.00 84.44 109 VAL A C 1
ATOM 839 O O . VAL A 1 109 ? -4.920 0.085 -0.852 1.00 84.44 109 VAL A O 1
ATOM 842 N N . ALA A 1 110 ? -3.814 -1.510 -1.978 1.00 82.56 110 ALA A N 1
ATOM 843 C CA . ALA A 1 110 ? -3.869 -2.501 -0.909 1.00 82.56 110 ALA A CA 1
ATOM 844 C C . ALA A 1 110 ? -3.219 -1.993 0.389 1.00 82.56 110 ALA A C 1
ATOM 846 O O . ALA A 1 110 ? -3.823 -2.101 1.460 1.00 82.56 110 ALA A O 1
ATOM 847 N N . ALA A 1 111 ? -2.022 -1.407 0.304 1.00 82.94 111 ALA A N 1
ATOM 848 C CA . ALA A 1 111 ? -1.309 -0.857 1.451 1.00 82.94 111 ALA A CA 1
ATOM 849 C C . ALA A 1 111 ? -2.048 0.345 2.066 1.00 82.94 111 ALA A C 1
ATOM 851 O O . ALA A 1 111 ? -2.211 0.397 3.286 1.00 82.94 111 ALA A O 1
ATOM 852 N N . ALA A 1 112 ? -2.579 1.256 1.244 1.00 83.44 112 ALA A N 1
ATOM 853 C CA . ALA A 1 112 ? -3.342 2.418 1.705 1.00 83.44 112 ALA A CA 1
ATOM 854 C C . ALA A 1 112 ? -4.653 2.020 2.411 1.00 83.44 112 ALA A C 1
ATOM 856 O O . ALA A 1 112 ? -4.931 2.473 3.524 1.00 83.44 112 ALA A O 1
ATOM 857 N N . LEU A 1 113 ? -5.439 1.117 1.812 1.00 80.50 113 LEU A N 1
ATOM 858 C CA . LEU A 1 113 ? -6.672 0.602 2.422 1.00 80.50 113 LEU A CA 1
ATOM 859 C C . LEU A 1 113 ? -6.386 -0.148 3.729 1.00 80.50 113 LEU A C 1
ATOM 861 O O . LEU A 1 113 ? -7.133 -0.043 4.706 1.00 80.50 113 LEU A O 1
ATOM 865 N N . SER A 1 114 ? -5.273 -0.874 3.780 1.00 80.75 114 SER A N 1
ATOM 866 C CA . SER A 1 114 ? -4.875 -1.629 4.967 1.00 80.75 114 SER A CA 1
ATOM 867 C C . SER A 1 114 ? -4.282 -0.745 6.064 1.00 80.75 114 SER A C 1
ATOM 869 O O . SER A 1 114 ? -4.438 -1.060 7.239 1.00 80.75 114 SER A O 1
ATOM 871 N N . ALA A 1 115 ? -3.697 0.410 5.734 1.00 79.75 115 ALA A N 1
ATOM 872 C CA . ALA A 1 115 ? -3.316 1.410 6.731 1.00 79.75 115 ALA A CA 1
ATOM 873 C C . ALA A 1 115 ? -4.549 1.949 7.487 1.00 79.75 115 ALA A C 1
ATOM 875 O O . ALA A 1 115 ? -4.504 2.173 8.702 1.00 79.75 115 ALA A O 1
ATOM 876 N N . ALA A 1 116 ? -5.692 2.081 6.806 1.00 74.25 116 ALA A N 1
ATOM 877 C CA . ALA A 1 116 ? -6.948 2.457 7.452 1.00 74.25 116 ALA A CA 1
ATOM 878 C C . ALA A 1 116 ? -7.504 1.329 8.348 1.00 74.25 116 ALA A C 1
ATOM 880 O O . ALA A 1 116 ? -8.025 1.600 9.437 1.00 74.25 116 ALA A O 1
ATOM 881 N N . SER A 1 117 ? -7.331 0.060 7.956 1.00 69.31 117 SER A N 1
ATOM 882 C CA . SER A 1 117 ? -7.910 -1.103 8.642 1.00 69.31 117 SER A CA 1
ATOM 883 C C . SER A 1 117 ? -6.913 -1.915 9.477 1.00 69.31 117 SER A C 1
ATOM 885 O O . SER A 1 117 ? -6.053 -2.640 8.983 1.00 69.31 117 SER A O 1
ATOM 887 N N . ARG A 1 118 ? -7.143 -1.919 10.793 1.00 64.88 118 ARG A N 1
ATOM 888 C CA . ARG A 1 118 ? -6.392 -2.697 11.793 1.00 64.88 118 ARG A CA 1
ATOM 889 C C . ARG A 1 118 ? -6.201 -4.173 11.471 1.00 64.88 118 ARG A C 1
ATOM 891 O O . ARG A 1 118 ? -5.169 -4.746 11.805 1.00 64.88 118 ARG A O 1
ATOM 898 N N . ARG A 1 119 ? -7.245 -4.788 10.922 1.00 69.56 119 ARG A N 1
ATOM 899 C CA . ARG A 1 119 ? -7.327 -6.234 10.704 1.00 69.56 119 ARG A CA 1
ATOM 900 C C . ARG A 1 119 ? -6.524 -6.661 9.475 1.00 69.56 119 ARG A C 1
ATOM 902 O O . ARG A 1 119 ? -6.009 -7.769 9.445 1.00 69.56 119 ARG A O 1
ATOM 909 N N . LEU A 1 120 ? -6.376 -5.746 8.517 1.00 69.69 120 LEU A N 1
ATOM 910 C CA . LEU A 1 120 ? -5.693 -5.962 7.245 1.00 69.69 120 LEU A CA 1
ATOM 911 C C . LEU A 1 120 ? -4.226 -5.526 7.274 1.00 69.69 120 LEU A C 1
ATOM 913 O O . LEU A 1 120 ? -3.439 -6.038 6.492 1.00 69.69 120 LEU A O 1
ATOM 917 N N . ALA A 1 121 ? -3.843 -4.631 8.187 1.00 73.25 121 ALA A N 1
ATOM 918 C CA . ALA A 1 121 ? -2.523 -4.005 8.198 1.00 73.25 121 ALA A CA 1
ATOM 919 C C . ALA A 1 121 ? -1.343 -5.001 8.206 1.00 73.25 121 ALA A C 1
ATOM 921 O O . ALA A 1 121 ? -0.432 -4.893 7.391 1.00 73.25 121 ALA A O 1
ATOM 922 N N . TRP A 1 122 ? -1.358 -6.008 9.086 1.00 72.94 122 TRP A N 1
ATOM 923 C CA . TRP A 1 122 ? -0.308 -7.040 9.102 1.00 72.94 122 TRP A CA 1
ATOM 924 C C . TRP A 1 122 ? -0.380 -7.975 7.898 1.00 72.94 122 TRP A C 1
ATOM 926 O O . TRP A 1 122 ? 0.646 -8.412 7.384 1.00 72.94 122 TRP A O 1
ATOM 936 N N . PHE A 1 123 ? -1.601 -8.255 7.450 1.00 76.88 123 PHE A N 1
ATOM 937 C CA . PHE A 1 123 ? -1.860 -9.135 6.327 1.00 76.88 123 PHE A CA 1
ATOM 938 C C . PHE A 1 123 ? -1.368 -8.528 5.002 1.00 76.88 123 PHE A C 1
ATOM 940 O O . PHE A 1 123 ? -0.816 -9.244 4.176 1.00 76.88 123 PHE A O 1
ATOM 947 N N . SER A 1 124 ? -1.505 -7.213 4.814 1.00 76.44 124 SER A N 1
ATOM 948 C CA . SER A 1 124 ? -1.012 -6.511 3.626 1.00 76.44 124 SER A CA 1
ATOM 949 C C . SER A 1 124 ? 0.477 -6.191 3.697 1.00 76.44 124 SER A C 1
ATOM 951 O O . SER A 1 124 ? 1.126 -6.124 2.661 1.00 76.44 124 SER A O 1
ATOM 953 N N . LEU A 1 125 ? 1.031 -5.980 4.898 1.00 81.62 125 LEU A N 1
ATOM 954 C CA . LEU A 1 125 ? 2.423 -5.556 5.060 1.00 81.62 125 LEU A CA 1
ATOM 955 C C . LEU A 1 125 ? 3.399 -6.546 4.419 1.00 81.62 125 LEU A C 1
ATOM 957 O O . LEU A 1 125 ? 4.276 -6.137 3.666 1.00 81.62 125 LEU A O 1
ATOM 961 N N . VAL A 1 126 ? 3.242 -7.838 4.715 1.00 83.69 126 VAL A N 1
ATOM 962 C CA . VAL A 1 126 ? 4.144 -8.893 4.231 1.00 83.69 126 VAL A CA 1
ATOM 963 C C . VAL A 1 126 ? 4.163 -8.979 2.697 1.00 83.69 1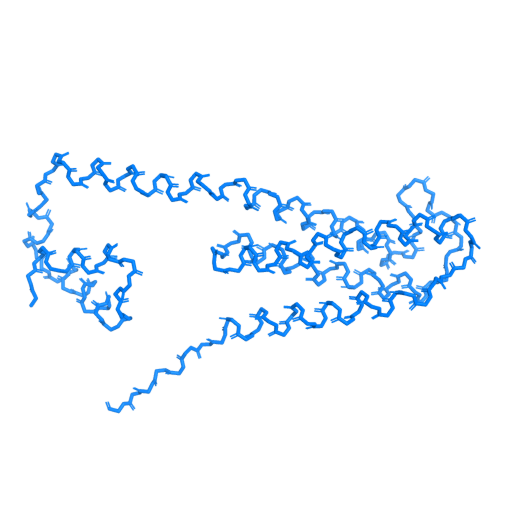26 VAL A C 1
ATOM 965 O O . VAL A 1 126 ? 5.245 -8.839 2.126 1.00 83.69 126 VAL A O 1
ATOM 968 N N . PRO A 1 127 ? 3.026 -9.159 1.996 1.00 81.56 127 PRO A N 1
ATOM 969 C CA . PRO A 1 127 ? 3.026 -9.200 0.539 1.00 81.56 127 PRO A CA 1
ATOM 970 C C . PRO A 1 127 ? 3.445 -7.868 -0.091 1.00 81.56 127 PRO A C 1
ATOM 972 O O . PRO A 1 127 ? 4.146 -7.902 -1.095 1.00 81.56 127 PRO A O 1
ATOM 975 N N . SER A 1 128 ? 3.101 -6.712 0.495 1.00 80.81 128 SER A N 1
ATOM 976 C CA . SER A 1 128 ? 3.573 -5.412 -0.007 1.00 80.81 128 SER A CA 1
ATOM 977 C C . SER A 1 128 ? 5.092 -5.258 0.116 1.00 80.81 128 SER A C 1
ATOM 979 O O . SER A 1 128 ? 5.727 -4.780 -0.816 1.00 80.81 128 SER A O 1
ATOM 981 N N . LEU A 1 129 ? 5.703 -5.705 1.220 1.00 85.00 129 LEU A N 1
ATOM 982 C CA . LEU A 1 129 ? 7.162 -5.700 1.373 1.00 85.00 129 LEU A CA 1
ATOM 983 C C . LEU A 1 129 ? 7.835 -6.615 0.349 1.00 85.00 129 LEU A C 1
ATOM 985 O O . LEU A 1 129 ? 8.768 -6.185 -0.324 1.00 85.00 129 LEU A O 1
ATOM 989 N N . ILE A 1 130 ? 7.340 -7.848 0.198 1.00 85.00 130 ILE A N 1
ATOM 990 C CA . ILE A 1 130 ? 7.866 -8.800 -0.790 1.00 85.00 130 ILE A CA 1
ATOM 991 C C . ILE A 1 130 ? 7.744 -8.213 -2.200 1.00 85.00 130 ILE A C 1
ATOM 993 O O . ILE A 1 130 ? 8.714 -8.227 -2.955 1.00 85.00 130 ILE A O 1
ATOM 997 N N . ALA A 1 131 ? 6.584 -7.647 -2.542 1.00 82.12 131 ALA A N 1
ATOM 998 C CA . ALA A 1 131 ? 6.360 -7.006 -3.830 1.00 82.12 131 ALA A CA 1
ATOM 999 C C . ALA A 1 131 ? 7.317 -5.832 -4.055 1.00 82.12 131 ALA A C 1
ATOM 1001 O O . ALA A 1 131 ? 7.907 -5.742 -5.126 1.00 82.12 131 ALA A O 1
ATOM 1002 N N . ALA A 1 132 ? 7.519 -4.969 -3.056 1.00 81.38 132 ALA A N 1
ATOM 1003 C CA . ALA A 1 132 ? 8.449 -3.849 -3.151 1.00 81.38 132 ALA A CA 1
ATOM 1004 C C . ALA A 1 132 ? 9.892 -4.329 -3.375 1.00 81.38 132 ALA A C 1
ATOM 1006 O O . ALA A 1 132 ? 10.580 -3.815 -4.252 1.00 81.38 132 ALA A O 1
ATOM 1007 N N . THR A 1 133 ? 10.347 -5.348 -2.637 1.00 83.62 133 THR A N 1
ATOM 1008 C CA . THR A 1 133 ? 11.688 -5.924 -2.824 1.00 83.62 133 THR A CA 1
ATOM 1009 C C . THR A 1 133 ? 11.855 -6.527 -4.216 1.00 83.62 133 THR A C 1
ATOM 1011 O O . THR A 1 133 ? 12.859 -6.267 -4.880 1.00 83.62 133 THR A O 1
ATOM 1014 N N . LEU A 1 134 ? 10.872 -7.297 -4.687 1.00 79.81 134 LEU A N 1
ATOM 1015 C CA . LEU A 1 134 ? 10.907 -7.893 -6.022 1.00 79.81 134 LEU A CA 1
ATOM 1016 C C . LEU A 1 134 ? 10.884 -6.818 -7.119 1.00 79.81 134 LEU A C 1
ATOM 1018 O O . LEU A 1 134 ? 11.686 -6.879 -8.038 1.00 79.81 134 LEU A O 1
ATOM 1022 N N . GLN A 1 135 ? 10.050 -5.787 -6.991 1.00 76.88 135 GLN A N 1
ATOM 1023 C CA . GLN A 1 135 ? 9.980 -4.674 -7.946 1.00 76.88 135 GLN A CA 1
ATOM 1024 C C . GLN A 1 135 ? 11.293 -3.883 -8.026 1.00 76.88 135 GLN A C 1
ATOM 1026 O O . GLN A 1 135 ? 11.750 -3.559 -9.119 1.00 76.88 135 GLN A O 1
ATOM 1031 N N . VAL A 1 136 ? 11.928 -3.599 -6.885 1.00 78.62 136 VAL A N 1
ATOM 1032 C CA . VAL A 1 136 ? 13.217 -2.889 -6.850 1.00 78.62 136 VAL A CA 1
ATOM 1033 C C . VAL A 1 136 ? 14.328 -3.742 -7.452 1.00 78.62 136 VAL A C 1
ATOM 1035 O O . VAL A 1 136 ? 15.095 -3.260 -8.281 1.00 78.62 136 VAL A O 1
ATOM 1038 N N . THR A 1 137 ? 14.415 -5.015 -7.059 1.00 78.38 137 THR A N 1
ATOM 1039 C CA . THR A 1 137 ? 15.424 -5.929 -7.617 1.00 78.38 137 THR A CA 1
ATOM 1040 C C . THR A 1 137 ? 15.229 -6.137 -9.116 1.00 78.38 137 THR A C 1
ATOM 1042 O O . THR A 1 137 ? 16.220 -6.260 -9.832 1.00 78.38 137 THR A O 1
ATOM 1045 N N . ALA A 1 138 ? 13.985 -6.095 -9.596 1.00 73.56 138 ALA A N 1
ATOM 1046 C CA . ALA A 1 138 ? 13.654 -6.251 -11.004 1.00 73.56 138 ALA A CA 1
ATOM 1047 C C . ALA A 1 138 ? 14.085 -5.031 -11.797 1.00 73.56 138 ALA A C 1
ATOM 1049 O O . ALA A 1 138 ? 14.864 -5.163 -12.730 1.00 73.56 138 ALA A O 1
ATOM 1050 N N . GLY A 1 139 ? 13.693 -3.840 -11.335 1.00 71.06 139 GLY A N 1
ATOM 1051 C CA . GLY A 1 139 ? 14.123 -2.591 -11.952 1.00 71.06 139 GLY A CA 1
ATOM 1052 C C . GLY A 1 139 ? 15.649 -2.464 -12.014 1.00 71.06 139 GLY A C 1
ATOM 1053 O O . GLY A 1 139 ? 16.184 -2.019 -13.022 1.00 71.06 139 GLY A O 1
ATOM 1054 N N . ILE A 1 140 ? 16.373 -2.910 -10.978 1.00 76.75 140 ILE A N 1
ATOM 1055 C CA . ILE A 1 140 ? 17.846 -2.926 -10.990 1.00 76.75 140 ILE A CA 1
ATOM 1056 C C . ILE A 1 140 ? 18.389 -3.955 -11.988 1.00 76.75 140 ILE A C 1
ATOM 1058 O O . ILE A 1 140 ? 19.341 -3.659 -12.708 1.00 76.75 140 ILE A O 1
ATOM 1062 N N . TYR A 1 141 ? 17.845 -5.172 -12.012 1.00 74.44 141 TYR A N 1
ATOM 1063 C CA . TYR A 1 141 ? 18.299 -6.216 -12.929 1.00 74.44 141 TYR A CA 1
ATOM 1064 C C . TYR A 1 141 ? 18.071 -5.809 -14.387 1.00 74.44 141 TYR A C 1
ATOM 1066 O O . TYR A 1 141 ? 19.014 -5.823 -15.177 1.00 74.44 141 TYR A O 1
ATOM 1074 N N . ASP A 1 142 ? 16.863 -5.356 -14.710 1.00 68.81 142 ASP A N 1
ATOM 1075 C CA . ASP A 1 142 ? 16.476 -4.928 -16.052 1.00 68.81 142 ASP A CA 1
ATOM 1076 C C . ASP A 1 142 ? 17.325 -3.735 -16.513 1.00 68.81 142 ASP A C 1
ATOM 1078 O O . ASP A 1 142 ? 17.791 -3.710 -17.650 1.00 68.81 142 ASP A O 1
ATOM 1082 N N . TYR A 1 143 ? 17.628 -2.793 -15.608 1.00 69.50 143 TYR A N 1
ATOM 1083 C CA . TYR A 1 143 ? 18.541 -1.678 -15.882 1.00 69.50 143 TYR A CA 1
ATOM 1084 C C . TYR A 1 143 ? 19.978 -2.125 -16.204 1.00 69.50 143 TYR A C 1
ATOM 1086 O O . TYR A 1 143 ? 20.696 -1.428 -16.920 1.00 69.50 143 TYR A O 1
ATOM 1094 N N . ASN A 1 144 ? 20.437 -3.261 -15.674 1.00 73.50 144 ASN A N 1
ATOM 1095 C CA . ASN A 1 144 ? 21.814 -3.728 -15.867 1.00 73.50 144 ASN A CA 1
ATOM 1096 C C . ASN A 1 144 ? 21.974 -4.728 -17.019 1.00 73.50 144 ASN A C 1
ATOM 1098 O O . ASN A 1 144 ? 23.069 -4.829 -17.568 1.00 73.50 144 ASN A O 1
ATOM 1102 N N . VAL A 1 145 ? 20.929 -5.490 -17.352 1.00 69.38 145 VAL A N 1
ATOM 1103 C CA . VAL A 1 145 ? 21.014 -6.638 -18.275 1.00 69.38 145 VAL A CA 1
ATOM 1104 C C . VAL A 1 145 ? 20.262 -6.391 -19.593 1.00 69.38 145 VAL A C 1
ATOM 1106 O O . VAL A 1 145 ? 20.374 -7.199 -20.510 1.00 69.38 145 VAL A O 1
ATOM 1109 N N . ASP A 1 146 ? 19.525 -5.277 -19.718 1.00 63.53 146 ASP A N 1
ATOM 1110 C CA . ASP A 1 146 ? 18.695 -4.929 -20.889 1.00 63.53 146 ASP A CA 1
ATOM 1111 C C . ASP A 1 146 ? 17.742 -6.076 -21.310 1.00 63.53 146 ASP A C 1
ATOM 1113 O O . ASP A 1 146 ? 17.402 -6.259 -22.483 1.00 63.53 146 ASP A O 1
ATOM 1117 N N . HIS A 1 147 ? 17.323 -6.893 -20.340 1.00 64.06 147 HIS A N 1
ATOM 1118 C CA . HIS A 1 147 ? 16.406 -8.018 -20.511 1.00 64.06 147 HIS A CA 1
ATOM 1119 C C . HIS A 1 147 ? 15.538 -8.183 -19.269 1.00 64.06 147 HIS A C 1
ATOM 1121 O O . HIS A 1 147 ? 16.044 -8.141 -18.151 1.00 64.06 147 HIS A O 1
ATOM 1127 N N . THR A 1 148 ? 14.251 -8.452 -19.482 1.00 59.66 148 THR A N 1
ATOM 1128 C CA . THR A 1 148 ? 13.278 -8.721 -18.421 1.00 59.66 148 THR A CA 1
ATOM 1129 C C . THR A 1 148 ? 13.301 -10.195 -18.018 1.00 59.66 148 THR A C 1
ATOM 1131 O O . THR A 1 148 ? 13.143 -11.103 -18.838 1.00 59.66 148 THR A O 1
ATOM 1134 N N . GLY A 1 149 ? 13.505 -10.462 -16.728 1.00 62.16 149 GLY A N 1
ATOM 1135 C CA . GLY A 1 149 ? 13.543 -11.829 -16.203 1.00 62.16 149 GLY A CA 1
ATOM 1136 C C . GLY A 1 149 ? 12.154 -12.468 -16.026 1.00 62.16 149 GLY A C 1
ATOM 1137 O O . GLY A 1 149 ? 11.206 -11.831 -15.580 1.00 62.16 149 GLY A O 1
ATOM 1138 N N . ALA A 1 150 ? 12.032 -13.778 -16.280 1.00 60.88 150 ALA A N 1
ATOM 1139 C CA . ALA A 1 150 ? 10.768 -14.534 -16.173 1.00 60.88 150 ALA A CA 1
ATOM 1140 C C . ALA A 1 150 ? 10.157 -14.603 -14.753 1.00 60.88 150 ALA A C 1
ATOM 1142 O O . ALA A 1 150 ? 9.002 -14.987 -14.570 1.00 60.88 150 ALA A O 1
ATOM 1143 N N . TRP A 1 151 ? 10.919 -14.221 -13.731 1.00 64.75 151 TRP A N 1
ATOM 1144 C CA . TRP A 1 151 ? 10.482 -14.178 -12.336 1.00 64.75 151 TRP A CA 1
ATOM 1145 C C . TRP A 1 151 ? 9.453 -13.066 -12.055 1.00 64.75 151 TRP A C 1
ATOM 1147 O O . TRP A 1 151 ? 8.810 -13.076 -11.005 1.00 64.75 151 TRP A O 1
ATOM 1157 N N . PHE A 1 152 ? 9.216 -12.171 -13.019 1.00 62.19 152 PHE A N 1
ATOM 1158 C CA . PHE A 1 152 ? 8.133 -11.187 -12.985 1.00 62.19 152 PHE A CA 1
ATOM 1159 C C . PHE A 1 152 ? 6.740 -11.804 -12.837 1.00 62.19 152 PHE A C 1
ATOM 1161 O O . PHE A 1 152 ? 5.892 -11.242 -12.141 1.00 62.19 152 PHE A O 1
ATOM 1168 N N . GLU A 1 153 ? 6.484 -12.974 -13.424 1.00 65.00 153 GLU A N 1
ATOM 1169 C CA . GLU A 1 153 ? 5.179 -13.645 -13.318 1.00 65.00 153 GLU A CA 1
ATOM 1170 C C . GLU A 1 153 ? 4.839 -14.030 -11.862 1.00 65.00 153 GLU A C 1
ATOM 1172 O O . GLU A 1 153 ? 3.671 -14.070 -11.469 1.00 65.00 153 GLU A O 1
ATOM 1177 N N . ALA A 1 154 ? 5.848 -14.210 -11.000 1.00 68.25 154 ALA A N 1
ATOM 1178 C CA . ALA A 1 154 ? 5.632 -14.457 -9.575 1.00 68.25 154 ALA A CA 1
ATOM 1179 C C . ALA A 1 154 ? 5.055 -13.228 -8.841 1.00 68.25 154 ALA A C 1
ATOM 1181 O O . ALA A 1 154 ? 4.226 -13.382 -7.941 1.00 68.25 154 ALA A O 1
ATOM 1182 N N . ILE A 1 155 ? 5.430 -12.007 -9.249 1.00 70.94 155 ILE A N 1
ATOM 1183 C CA . ILE A 1 155 ? 4.888 -10.753 -8.691 1.00 70.94 155 ILE A CA 1
ATOM 1184 C C . ILE A 1 155 ? 3.406 -10.603 -9.063 1.00 70.94 155 ILE A C 1
ATOM 1186 O O . ILE A 1 155 ? 2.596 -10.176 -8.238 1.00 70.94 155 ILE A O 1
ATOM 1190 N N . HIS A 1 156 ? 3.038 -11.012 -10.280 1.00 68.12 156 HIS A N 1
ATOM 1191 C CA . HIS A 1 156 ? 1.655 -10.997 -10.758 1.00 68.12 156 HIS A CA 1
ATOM 1192 C C . HIS A 1 156 ? 0.775 -11.909 -9.903 1.00 68.12 156 HIS A C 1
ATOM 1194 O O . HIS A 1 156 ? -0.268 -11.486 -9.396 1.00 68.12 156 HIS A O 1
ATOM 1200 N N . LEU A 1 157 ? 1.231 -13.145 -9.676 1.00 74.19 157 LEU A N 1
ATOM 1201 C CA . LEU A 1 157 ? 0.529 -14.105 -8.830 1.00 74.19 157 LEU A CA 1
ATOM 1202 C C . LEU A 1 157 ? 0.383 -13.582 -7.392 1.00 74.19 157 LEU A C 1
ATOM 1204 O O . LEU A 1 157 ? -0.692 -13.694 -6.803 1.00 74.19 157 LEU A O 1
ATOM 1208 N N . LEU A 1 158 ? 1.427 -12.948 -6.847 1.00 77.69 158 LEU A N 1
ATOM 1209 C CA . LEU A 1 158 ? 1.393 -12.346 -5.513 1.00 77.69 158 LEU A CA 1
ATOM 1210 C C . LEU A 1 158 ? 0.357 -11.213 -5.416 1.00 77.69 158 LEU A C 1
ATOM 1212 O O . LEU A 1 158 ? -0.369 -11.129 -4.422 1.00 77.69 158 LEU A O 1
ATOM 1216 N N . GLY A 1 159 ? 0.251 -10.371 -6.447 1.00 72.31 159 GLY A N 1
ATOM 1217 C CA . GLY A 1 159 ? -0.746 -9.299 -6.524 1.00 72.31 159 GLY A CA 1
ATOM 1218 C C . GLY A 1 159 ? -2.174 -9.839 -6.529 1.00 72.31 159 GLY A C 1
ATOM 1219 O O . GLY A 1 159 ? -3.010 -9.389 -5.743 1.00 72.31 159 GLY A O 1
ATOM 1220 N N . VAL A 1 160 ? -2.435 -10.870 -7.341 1.00 75.25 160 VAL A N 1
ATOM 1221 C CA . VAL A 1 160 ? -3.739 -11.551 -7.394 1.00 75.25 160 VAL A CA 1
ATOM 1222 C C . VAL A 1 160 ? -4.089 -12.174 -6.043 1.00 75.25 160 VAL A C 1
ATOM 1224 O O . VAL A 1 160 ? -5.183 -11.947 -5.528 1.00 75.25 160 VAL A O 1
ATOM 1227 N N . VAL A 1 161 ? -3.162 -12.913 -5.430 1.00 79.00 161 VAL A N 1
ATOM 1228 C CA . VAL A 1 161 ? -3.368 -13.543 -4.116 1.00 79.00 161 VAL A CA 1
ATOM 1229 C C . VAL A 1 161 ? -3.670 -12.493 -3.044 1.00 79.00 161 VAL A C 1
ATOM 1231 O O . VAL A 1 161 ? -4.611 -12.656 -2.267 1.00 79.00 161 VAL A O 1
ATOM 1234 N N . THR A 1 162 ? -2.936 -11.379 -3.038 1.00 74.81 162 THR A N 1
ATOM 1235 C CA . THR A 1 162 ? -3.149 -10.276 -2.089 1.00 74.81 162 THR A CA 1
ATOM 1236 C C . THR A 1 162 ? -4.531 -9.648 -2.266 1.00 74.81 162 THR A C 1
ATOM 1238 O O . THR A 1 162 ? -5.256 -9.469 -1.287 1.00 74.81 162 THR A O 1
ATOM 1241 N N . ALA A 1 163 ? -4.942 -9.375 -3.508 1.00 74.50 163 ALA A N 1
ATOM 1242 C CA . ALA A 1 163 ? -6.259 -8.823 -3.812 1.00 74.50 163 ALA A CA 1
ATOM 1243 C C . ALA A 1 163 ? -7.398 -9.775 -3.407 1.00 74.50 163 ALA A C 1
ATOM 1245 O O . ALA A 1 163 ? -8.372 -9.342 -2.790 1.00 74.50 163 ALA A O 1
ATOM 1246 N N . VAL A 1 164 ? -7.265 -11.077 -3.688 1.00 77.31 164 VAL A N 1
ATOM 1247 C CA . VAL A 1 164 ? -8.247 -12.104 -3.296 1.00 77.31 164 VAL A CA 1
ATOM 1248 C C . VAL A 1 164 ? -8.392 -12.177 -1.780 1.00 77.31 164 VAL A C 1
ATOM 1250 O O . VAL A 1 164 ? -9.511 -12.248 -1.274 1.00 77.31 164 VAL A O 1
ATOM 1253 N N . LEU A 1 165 ? -7.283 -12.132 -1.044 1.00 73.75 165 LEU A N 1
ATOM 1254 C CA . LEU A 1 165 ? -7.309 -12.225 0.412 1.00 73.75 165 LEU A CA 1
ATOM 1255 C C . LEU A 1 165 ? -7.903 -10.962 1.054 1.00 73.75 165 LEU A C 1
ATOM 1257 O O . LEU A 1 165 ? -8.726 -11.076 1.962 1.00 73.75 165 LEU A O 1
ATOM 1261 N N . ILE A 1 166 ? -7.603 -9.772 0.518 1.00 72.12 166 ILE A N 1
ATOM 1262 C CA . ILE A 1 166 ? -8.272 -8.522 0.916 1.00 72.12 166 ILE A CA 1
ATOM 1263 C C . ILE A 1 166 ? -9.774 -8.597 0.623 1.00 72.12 166 ILE A C 1
ATOM 1265 O O . ILE A 1 166 ? -10.583 -8.214 1.469 1.00 72.12 166 ILE A O 1
ATOM 1269 N N . ALA A 1 167 ? -10.169 -9.100 -0.548 1.00 75.06 167 ALA A N 1
ATOM 1270 C CA . ALA A 1 167 ? -11.574 -9.242 -0.912 1.00 75.06 167 ALA A CA 1
ATOM 1271 C C . ALA A 1 167 ? -12.304 -10.243 -0.005 1.00 75.06 167 ALA A C 1
ATOM 1273 O O . ALA A 1 167 ? -13.432 -9.977 0.400 1.00 75.06 167 ALA A O 1
ATOM 1274 N N . PHE A 1 168 ? -11.671 -11.370 0.338 1.00 76.12 168 PHE A N 1
ATOM 1275 C CA . PHE A 1 168 ? -12.223 -12.373 1.250 1.00 76.12 168 PHE A CA 1
ATOM 1276 C C . PHE A 1 168 ? -12.435 -11.805 2.655 1.00 76.12 168 PHE A C 1
ATOM 1278 O O . PHE A 1 168 ? -13.508 -11.977 3.232 1.00 76.12 168 PHE A O 1
ATOM 1285 N N . GLU A 1 169 ? -11.445 -11.085 3.177 1.00 71.31 169 GLU A N 1
ATOM 1286 C CA . GLU A 1 169 ? -11.494 -10.487 4.511 1.00 71.31 169 GLU A CA 1
ATOM 1287 C C . GLU A 1 169 ? -12.514 -9.337 4.605 1.00 71.31 169 GLU A C 1
ATOM 1289 O O . GLU A 1 169 ? -13.165 -9.172 5.637 1.00 71.31 169 GLU A O 1
ATOM 1294 N N . ASN A 1 170 ? -12.715 -8.582 3.518 1.00 69.81 170 ASN A N 1
ATOM 1295 C CA . ASN A 1 170 ? -13.724 -7.521 3.434 1.00 69.81 170 ASN A CA 1
ATOM 1296 C C . ASN A 1 170 ? -15.124 -8.019 3.037 1.00 69.81 170 ASN A C 1
ATOM 1298 O O . ASN A 1 170 ? -16.018 -7.196 2.825 1.00 69.81 170 ASN A O 1
ATOM 1302 N N . ARG A 1 171 ? -15.361 -9.338 2.924 1.00 73.31 171 ARG A N 1
ATOM 1303 C CA . ARG A 1 171 ? -16.704 -9.841 2.604 1.00 73.31 171 ARG A CA 1
ATOM 1304 C C . ARG A 1 171 ? -17.695 -9.403 3.688 1.00 73.31 171 ARG A C 1
ATOM 1306 O O . ARG A 1 171 ? -17.486 -9.731 4.860 1.00 73.31 171 ARG A O 1
ATOM 1313 N N . PRO A 1 172 ? -18.799 -8.721 3.328 1.00 56.72 172 PRO A N 1
ATOM 1314 C CA . PRO A 1 172 ? -19.847 -8.425 4.288 1.00 56.72 172 PRO A CA 1
ATOM 1315 C C . PRO A 1 172 ? -20.386 -9.752 4.826 1.00 56.72 172 PRO A C 1
ATOM 1317 O O . PRO A 1 172 ? -20.817 -10.621 4.062 1.00 56.72 172 PRO A O 1
ATOM 1320 N N . ARG A 1 173 ? -20.327 -9.937 6.151 1.00 60.28 173 ARG A N 1
ATOM 1321 C CA . ARG A 1 173 ? -20.993 -11.071 6.795 1.00 60.28 173 ARG A CA 1
ATOM 1322 C C . ARG A 1 173 ? -22.478 -10.927 6.492 1.00 60.28 173 ARG A C 1
ATOM 1324 O O . ARG A 1 173 ? -23.083 -9.939 6.896 1.00 60.28 173 ARG A O 1
ATOM 1331 N N . ARG A 1 174 ? -23.046 -11.882 5.751 1.00 51.06 174 ARG A N 1
ATOM 1332 C CA . ARG A 1 174 ? -24.496 -11.958 5.560 1.00 51.06 174 ARG A CA 1
ATOM 1333 C C . ARG A 1 174 ? -25.128 -12.001 6.947 1.00 51.06 174 ARG A C 1
ATOM 1335 O O . ARG A 1 174 ? -24.899 -12.957 7.684 1.00 51.06 174 ARG A O 1
ATOM 1342 N N . SER A 1 175 ? -25.883 -10.967 7.297 1.00 48.19 175 SER A N 1
ATOM 1343 C CA . SER A 1 175 ? -26.835 -11.027 8.396 1.00 48.19 175 SER A CA 1
ATOM 1344 C C . SER A 1 175 ? -27.874 -12.071 8.005 1.00 48.19 175 SER A C 1
ATOM 1346 O O . SER A 1 175 ? -28.730 -11.811 7.160 1.00 48.19 175 SER A O 1
ATOM 1348 N N . SER A 1 176 ? -27.752 -13.285 8.540 1.00 46.19 176 SER A N 1
ATOM 1349 C CA . SER A 1 176 ? -28.861 -14.229 8.541 1.00 46.19 176 SER A CA 1
ATOM 1350 C C . SER A 1 176 ? -29.920 -13.642 9.464 1.00 46.19 176 SER A C 1
ATOM 1352 O O . SER A 1 176 ? -29.845 -13.798 10.678 1.00 46.19 176 SER A O 1
ATOM 1354 N N . VAL A 1 177 ? -30.848 -12.893 8.878 1.00 46.41 177 VAL A N 1
ATOM 1355 C CA . VAL A 1 177 ? -32.122 -12.590 9.516 1.00 46.41 177 VAL A CA 1
ATOM 1356 C C . VAL A 1 177 ? -32.928 -13.881 9.424 1.00 46.41 177 VAL A C 1
ATOM 1358 O O . VAL A 1 177 ? -33.364 -14.240 8.333 1.00 46.41 177 VAL A O 1
ATOM 1361 N N . ASN A 1 178 ? -33.032 -14.591 10.544 1.00 39.72 178 ASN A N 1
ATOM 1362 C CA . ASN A 1 178 ? -34.056 -15.597 10.810 1.00 39.72 178 ASN A CA 1
ATOM 1363 C C . ASN A 1 178 ? -34.742 -15.204 12.112 1.00 39.72 178 ASN A C 1
ATOM 1365 O O . ASN A 1 178 ? -33.996 -14.922 13.077 1.00 39.72 178 ASN A O 1
#

Nearest PDB structures (foldseek):
  2luh-assembly1_A  TM=2.470E-01  e=9.196E+00  Saccharomyces cerevisiae S288C

Solvent-accessible surface area (backbone atoms only — not comparable to full-atom values): 9798 Å² total; per-residue (Å²): 134,52,59,68,55,25,52,50,36,64,67,40,93,80,53,52,72,65,56,34,50,54,21,51,52,48,55,76,71,35,79,60,52,72,66,68,60,70,68,72,69,59,49,55,55,46,50,51,52,51,45,53,58,52,60,76,38,48,63,60,29,51,51,24,43,52,48,15,51,53,22,41,58,54,11,53,37,13,58,70,45,19,66,35,97,90,50,52,82,52,91,47,66,52,76,57,34,35,55,52,11,54,51,27,40,52,47,14,52,48,21,44,58,15,41,76,32,83,86,38,34,70,68,36,45,57,60,44,51,52,47,50,53,52,51,53,54,43,54,53,46,31,73,73,64,80,49,84,64,81,69,56,60,56,52,53,53,49,52,52,53,51,52,52,51,54,51,60,73,64,51,78,78,78,78,81,85,124

Secondary structure (DSSP, 8-state):
--HHHHHHHHH-TT--HHHHHHHHHHHHH-TTTTT---TTHHHHHHHHHHHHHHHTTHHHHHHHHHHHHHHHHHHHHHHTT-S-SS--SS---HHHHHHHHHHHHHHHHHHHHHHH-TTTHHHHHHHHHHHHHHHHHHHHHHHHHSS--TTHHHHHHHHHHHHHHHHHHT--------

Sequence (178 aa):
MDCVEAQHTLLAPLASSDNRVAAREHVLSCALCSTSLDVDENQESLILRLQRRTDGQLLLRATLMLLAVAHVSLSVQWLLGMNSWWDPTRDAAVQHLTRDGVIALVFAVAAALSAASRRLAWFSLVPSLIAATLQVTAGIYDYNVDHTGAWFEAIHLLGVVTAVLIAFENRPRRSSVN

Foldseek 3Di:
DDLVQLVCLCVPPDRDPVSVVVSVVCCVPDPVSVVPCPPPPVVVVVVVVVCCVVVVCPVLLVLLQVLLVLLQQQLVLLCVQALHPVGRPPHAPNVVSNVLSVLSNLLSVQSNVLSVPPVSSVVSNVLSVVLSVVSVVQSVCCVVPVDGDPCVVVSVVSSVVSVVVVCVVPPPDPPPPD

pLDDT: mean 72.81, std 10.44, range [39.72, 89.75]

Radius of gyration: 23.48 Å; Cα contacts (8 Å, |Δi|>4): 151; chains: 1; bounding box: 56×25×62 Å

Mean predicted aligned error: 14.17 Å